Protein AF-A0A952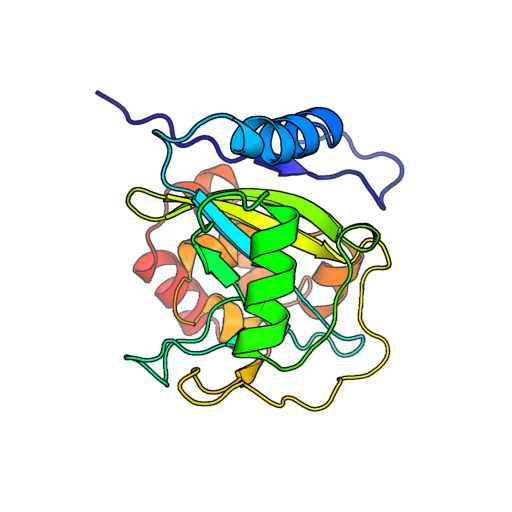X7X8-F1 (afdb_monomer_lite)

Sequence (208 aa):
MKKFVRYLALASFLASDTESANPVSYQELTSIAEQSRQNTAQKMASGIFIMDKSGMILGCSRKDRRTEFGLPGGKLEIGDTSFMAATRETKEETGVLILEEQLAPIFVTKDGPFDFVTFVLKEGLLLERPPLIPEAGEGDCKWLTPFEFITGAFPHYNGLLLLILPDIYKDHYKNKVWYKKLEGLGFDRVQTMSNEEIRSLVTEIGDQ

Secondary structure (DSSP, 8-state):
-------EE---SS-S----S-PPPHHHHHHHHHHGGG-TTSEEEEEEE-BBTTS-EEEEEETTEEEEEE-SEEEPPTT--HHHHHHHHHHHHH-----GGGEEEEEEEEETTEEEEEEEETT-SBSSPPPP-PPTTPPPEEEEPHHHHHHSS-HHHHHHHHHHS-HHHHTTTTTSHHHHHHHHH-HHHHTTS-HHHHHHHHHHH---

Foldseek 3Di:
DDPDWDKAFDADDPDDDDDDDDHHHLVVLVVVLVVQQPDPPAWAKEEEFAAAPLLWTKWFAALVGQQFTDGQMDTDDVRDGNLRRHQVSCCQQFVDGDHSVQWGWGIWGDDPRYIYTYIYGSVHHHHDDDHGDHHPSTHDMDIHHLLCHCLGNAVLVSLLCLLRDYVSSVVNPVPWPLNVVSVVCPNVNSNPDHSVRSNCSSVVRPRD

pLDDT: mean 84.2, std 19.06, range [26.2, 98.44]

Radius of gyration: 16.2 Å; chains: 1; bounding box: 39×43×40 Å

Structure (mmCIF, N/CA/C/O backbone):
data_AF-A0A952X7X8-F1
#
_entry.id   AF-A0A952X7X8-F1
#
loop_
_atom_site.group_PDB
_atom_site.id
_atom_site.type_symbol
_atom_site.label_atom_id
_atom_site.label_alt_id
_atom_site.label_comp_id
_atom_site.label_asym_id
_atom_site.label_entity_id
_atom_site.label_seq_id
_atom_site.pdbx_PDB_ins_code
_atom_site.Cartn_x
_atom_site.Cartn_y
_atom_site.Cartn_z
_atom_site.occupancy
_atom_site.B_iso_or_equiv
_atom_site.auth_seq_id
_atom_site.auth_comp_id
_atom_site.auth_asym_id
_atom_site.auth_atom_id
_atom_site.pdbx_PDB_model_num
ATOM 1 N N . MET A 1 1 ? 22.727 16.840 13.617 1.00 29.83 1 MET A N 1
ATOM 2 C CA . MET A 1 1 ? 22.362 17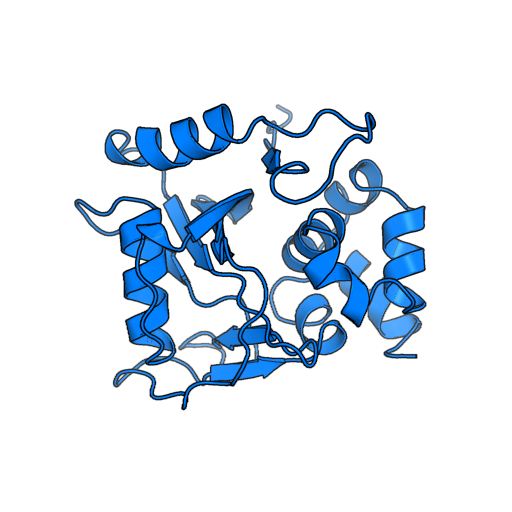.078 12.204 1.00 29.83 1 MET A CA 1
ATOM 3 C C . MET A 1 1 ? 21.023 16.387 11.954 1.00 29.83 1 MET A C 1
ATOM 5 O O . MET A 1 1 ? 20.989 15.164 11.909 1.00 29.83 1 MET A O 1
ATOM 9 N N . LYS A 1 2 ? 19.904 17.126 11.963 1.00 26.20 2 LYS A N 1
ATOM 10 C CA . LYS A 1 2 ? 18.561 16.541 11.791 1.00 26.20 2 LYS A CA 1
ATOM 11 C C . LYS A 1 2 ? 18.458 16.015 10.354 1.00 26.20 2 LYS A C 1
ATOM 13 O O . LYS A 1 2 ? 18.530 16.806 9.418 1.00 26.20 2 LYS A O 1
ATOM 18 N N . LYS A 1 3 ? 18.373 14.693 10.173 1.00 28.20 3 LYS A N 1
ATOM 19 C CA . LYS A 1 3 ? 18.081 14.088 8.867 1.00 28.20 3 LYS A CA 1
ATOM 20 C C . LYS A 1 3 ? 16.682 14.558 8.468 1.00 28.20 3 LYS A C 1
ATOM 22 O O . LYS A 1 3 ? 15.713 14.159 9.101 1.00 28.20 3 LYS A O 1
ATOM 27 N N . PHE A 1 4 ? 16.585 15.431 7.469 1.00 29.59 4 PHE A N 1
ATOM 28 C CA . PHE A 1 4 ? 15.309 15.750 6.838 1.00 29.59 4 PHE A CA 1
ATOM 29 C C . PHE A 1 4 ? 14.807 14.474 6.149 1.00 29.59 4 PHE A C 1
ATOM 31 O O . PHE A 1 4 ? 15.377 14.034 5.149 1.00 29.59 4 PHE A O 1
ATOM 38 N N . VAL A 1 5 ? 13.797 13.834 6.735 1.00 33.91 5 VAL A N 1
ATOM 39 C CA . VAL A 1 5 ? 12.994 12.817 6.054 1.00 33.91 5 VAL A CA 1
ATOM 40 C C . VAL A 1 5 ? 11.992 13.588 5.199 1.00 33.91 5 VAL A C 1
ATOM 42 O O . VAL A 1 5 ? 11.300 14.462 5.714 1.00 33.91 5 VAL A O 1
ATOM 45 N N . ARG A 1 6 ? 11.992 13.353 3.886 1.00 41.12 6 ARG A N 1
ATOM 46 C CA . ARG A 1 6 ? 11.033 13.963 2.962 1.00 41.12 6 ARG A CA 1
ATOM 47 C C . ARG A 1 6 ? 9.909 12.957 2.763 1.00 41.12 6 ARG A C 1
ATOM 49 O O . ARG A 1 6 ? 10.127 11.954 2.096 1.00 41.12 6 ARG A O 1
ATOM 56 N N . TYR A 1 7 ? 8.762 13.212 3.378 1.00 42.28 7 TYR A N 1
ATOM 57 C CA . TYR A 1 7 ? 7.528 12.498 3.079 1.00 42.28 7 TYR A CA 1
ATOM 58 C C . TYR A 1 7 ? 6.782 13.289 2.019 1.00 42.28 7 TYR A C 1
ATOM 60 O O . TYR A 1 7 ? 6.548 14.484 2.196 1.00 42.28 7 TYR A O 1
ATOM 68 N N . LEU A 1 8 ? 6.459 12.638 0.911 1.00 48.50 8 LEU A N 1
ATOM 69 C CA . LEU A 1 8 ? 5.752 13.262 -0.198 1.00 48.50 8 LEU A CA 1
ATOM 70 C C . LEU A 1 8 ? 4.527 12.399 -0.465 1.00 48.50 8 LEU A C 1
ATOM 72 O O . LEU A 1 8 ? 4.677 11.262 -0.900 1.00 48.50 8 LEU A O 1
ATOM 76 N N . ALA A 1 9 ? 3.350 12.906 -0.119 1.00 45.56 9 ALA A N 1
ATOM 77 C CA . ALA A 1 9 ? 2.071 12.260 -0.370 1.00 45.56 9 ALA A CA 1
ATOM 78 C C . ALA A 1 9 ? 1.331 13.010 -1.477 1.00 45.56 9 ALA A C 1
ATOM 80 O O . ALA A 1 9 ? 1.448 14.232 -1.537 1.00 45.56 9 ALA A O 1
ATOM 81 N N . LEU A 1 10 ? 0.564 12.310 -2.312 1.00 42.38 10 LEU A N 1
ATOM 82 C CA . LEU A 1 10 ? -0.373 12.928 -3.251 1.00 42.38 10 LEU A CA 1
ATOM 83 C C . LEU A 1 10 ? -1.792 12.882 -2.686 1.00 42.38 10 LEU A C 1
ATOM 85 O O . LEU A 1 10 ? -2.311 11.794 -2.462 1.00 42.38 10 LEU A O 1
ATOM 89 N N . ALA A 1 11 ? -2.448 14.034 -2.533 1.00 44.50 11 ALA A N 1
ATOM 90 C CA . ALA A 1 11 ? -3.857 14.100 -2.120 1.00 44.50 11 ALA A CA 1
ATOM 91 C C . ALA A 1 11 ? -4.818 14.563 -3.232 1.00 44.50 11 ALA A C 1
ATOM 93 O O . ALA A 1 11 ? -5.888 15.085 -2.942 1.00 44.50 11 ALA A O 1
ATOM 94 N N . SER A 1 12 ? -4.484 14.388 -4.514 1.00 43.47 12 SER A N 1
ATOM 95 C CA . SER A 1 12 ? -5.385 14.802 -5.599 1.00 43.47 12 SER A CA 1
ATOM 96 C C . SER A 1 12 ? -5.174 14.015 -6.893 1.00 43.47 12 SER A C 1
ATOM 98 O O . SER A 1 12 ? -4.438 14.409 -7.792 1.00 43.47 12 SER A O 1
ATOM 100 N N . PHE A 1 13 ? -5.873 12.885 -7.002 1.00 42.38 13 PHE A N 1
ATOM 101 C CA . PHE A 1 13 ? -6.217 12.291 -8.302 1.00 42.38 13 PHE A CA 1
ATOM 102 C C . PHE A 1 13 ? -7.709 11.914 -8.404 1.00 42.38 13 PHE A C 1
ATOM 104 O O . PHE A 1 13 ? -8.212 11.742 -9.505 1.00 42.38 13 PHE A O 1
ATOM 111 N N . LEU A 1 14 ? -8.446 11.857 -7.281 1.00 44.84 14 LEU A N 1
ATOM 112 C CA . LEU A 1 14 ? -9.866 11.460 -7.253 1.00 44.84 14 LEU A CA 1
ATOM 113 C C . LEU A 1 14 ? -10.789 12.376 -6.423 1.00 44.84 14 LEU A C 1
ATOM 115 O O . LEU A 1 14 ? -11.975 12.083 -6.310 1.00 44.84 14 LEU A O 1
ATOM 119 N N . ALA A 1 15 ? -10.290 13.480 -5.861 1.00 36.38 15 ALA A N 1
ATOM 120 C CA . ALA A 1 15 ? -11.105 14.424 -5.097 1.00 36.38 15 ALA A CA 1
ATOM 121 C C . ALA A 1 15 ? -11.091 15.798 -5.774 1.00 36.38 15 ALA A C 1
ATOM 123 O O . ALA A 1 15 ? -10.040 16.427 -5.902 1.00 36.38 15 ALA A O 1
ATOM 124 N N . SER A 1 16 ? -12.267 16.247 -6.214 1.00 39.19 16 SER A N 1
ATOM 125 C CA . SER A 1 16 ? -12.542 17.668 -6.397 1.00 39.19 16 SER A CA 1
ATOM 126 C C . SER A 1 16 ? -12.432 18.349 -5.034 1.00 39.19 16 SER A C 1
ATOM 128 O O . SER A 1 16 ? -13.185 18.006 -4.126 1.00 39.19 16 SER A O 1
ATOM 130 N N . ASP A 1 17 ? -11.499 19.289 -4.932 1.00 45.84 17 ASP A N 1
ATOM 131 C CA . ASP A 1 17 ? -11.423 20.347 -3.926 1.00 45.84 17 ASP A CA 1
ATOM 132 C C . ASP A 1 17 ? -11.510 19.933 -2.448 1.00 45.84 17 ASP A C 1
ATOM 134 O O . ASP A 1 17 ? -12.581 19.963 -1.852 1.00 45.84 17 ASP A O 1
ATOM 138 N N . THR A 1 18 ? -10.355 19.742 -1.800 1.00 36.78 18 THR A N 1
ATOM 139 C CA . THR A 1 18 ? -10.167 20.219 -0.416 1.00 36.78 18 THR A CA 1
ATOM 140 C C . THR A 1 18 ? -8.721 20.654 -0.173 1.00 36.78 18 THR A C 1
ATOM 142 O O . THR A 1 18 ? -7.805 19.834 -0.135 1.00 36.78 18 THR A O 1
ATOM 145 N N . GLU A 1 19 ? -8.527 21.957 0.034 1.00 42.72 19 GLU A N 1
ATOM 146 C CA . GLU A 1 19 ? -7.311 22.556 0.584 1.00 42.72 19 GLU A CA 1
ATOM 147 C C . GLU A 1 19 ? -7.160 22.178 2.069 1.00 42.72 19 GLU A C 1
ATOM 149 O O . GLU A 1 19 ? -7.773 22.798 2.933 1.00 42.72 19 GLU A O 1
ATOM 154 N N . SER A 1 20 ? -6.325 21.194 2.407 1.00 35.62 20 SER A N 1
ATOM 155 C CA . SER A 1 20 ? -5.557 21.245 3.661 1.00 35.62 20 SER A CA 1
ATOM 156 C C . SER A 1 20 ? -4.369 20.280 3.632 1.00 35.62 20 SER A C 1
ATOM 158 O O . SER A 1 20 ? -4.491 19.153 3.166 1.00 35.62 20 SER A O 1
ATOM 160 N N . ALA A 1 21 ? -3.237 20.765 4.159 1.00 38.28 21 ALA A N 1
ATOM 161 C CA . ALA A 1 21 ? -1.916 20.132 4.252 1.00 38.28 21 ALA A CA 1
ATOM 162 C C . ALA A 1 21 ? -1.234 19.858 2.901 1.00 38.28 21 ALA A C 1
ATOM 164 O O . ALA A 1 21 ? -1.382 18.769 2.373 1.00 38.28 21 ALA A O 1
ATOM 165 N N . ASN A 1 22 ? -0.466 20.841 2.388 1.00 41.38 22 ASN A N 1
ATOM 166 C CA . ASN A 1 22 ? 0.302 20.799 1.127 1.00 41.38 22 ASN A CA 1
ATOM 167 C C . ASN A 1 22 ? 0.955 19.425 0.866 1.00 41.38 22 ASN A C 1
ATOM 169 O O . ASN A 1 22 ? 2.077 19.180 1.328 1.00 41.38 22 ASN A O 1
ATOM 173 N N . PRO A 1 23 ? 0.281 18.545 0.106 1.00 48.88 23 PRO A N 1
ATOM 174 C CA . PRO A 1 23 ? 0.863 17.334 -0.416 1.00 48.88 23 PRO A CA 1
ATOM 175 C C . PRO A 1 23 ? 1.695 17.726 -1.635 1.00 48.88 23 PRO A C 1
ATOM 177 O O . PRO A 1 23 ? 1.462 18.745 -2.289 1.00 48.88 23 PRO A O 1
ATOM 180 N N . VAL A 1 24 ? 2.684 16.914 -1.949 1.00 53.00 24 VAL A N 1
ATOM 181 C CA . VAL A 1 24 ? 3.520 17.132 -3.127 1.00 53.00 24 VAL A CA 1
ATOM 182 C C . VAL A 1 24 ? 2.677 16.859 -4.358 1.00 53.00 24 VAL A C 1
ATOM 184 O O . VAL A 1 24 ? 1.885 15.915 -4.386 1.00 53.00 24 VAL A O 1
ATOM 187 N N . SER A 1 25 ? 2.799 17.721 -5.362 1.00 59.59 25 SER A N 1
ATOM 188 C CA . SER A 1 25 ? 1.969 17.617 -6.557 1.00 59.59 25 SER A CA 1
ATOM 189 C C . SER A 1 25 ? 2.241 16.302 -7.299 1.00 59.59 25 SER A C 1
ATOM 191 O O . SER A 1 25 ? 3.345 15.752 -7.250 1.00 59.59 25 SER A O 1
ATOM 193 N N . TYR A 1 26 ? 1.253 15.801 -8.048 1.00 61.28 26 TYR A N 1
ATOM 194 C CA . TYR A 1 26 ? 1.415 14.597 -8.883 1.00 61.28 26 TYR A CA 1
ATOM 195 C C . TYR A 1 26 ? 2.620 14.724 -9.822 1.00 61.28 26 TYR A C 1
ATOM 197 O O . TYR A 1 26 ? 3.359 13.765 -10.041 1.00 61.28 26 TYR A O 1
ATOM 205 N N . GLN A 1 27 ? 2.840 15.933 -10.343 1.00 62.56 27 GLN A N 1
ATOM 206 C CA . GLN A 1 27 ? 3.960 16.254 -11.219 1.00 62.56 27 GLN A CA 1
ATOM 207 C C . GLN A 1 27 ? 5.306 16.102 -10.506 1.00 62.56 27 GLN A C 1
ATOM 209 O O . GLN A 1 27 ? 6.238 15.556 -11.086 1.00 62.56 27 GLN A O 1
ATOM 214 N N . GLU A 1 28 ? 5.417 16.525 -9.247 1.00 66.94 28 GLU A N 1
ATOM 215 C CA . GLU A 1 28 ? 6.643 16.372 -8.459 1.00 66.94 28 GLU A CA 1
ATOM 216 C C . GLU A 1 28 ? 6.915 14.911 -8.080 1.00 66.94 28 GLU A C 1
ATOM 218 O O . GLU A 1 28 ? 8.056 14.468 -8.191 1.00 66.94 28 GLU A O 1
ATOM 223 N N . LEU A 1 29 ? 5.897 14.131 -7.697 1.00 66.81 29 LEU A N 1
ATOM 224 C CA . LEU A 1 29 ? 6.074 12.695 -7.435 1.00 66.81 29 LEU A CA 1
ATOM 225 C C . LEU A 1 29 ? 6.449 11.921 -8.696 1.00 66.81 29 LEU A C 1
ATOM 227 O O . LEU A 1 29 ? 7.334 11.067 -8.651 1.00 66.81 29 LEU A O 1
ATOM 231 N N . THR A 1 30 ? 5.807 12.246 -9.818 1.00 64.56 30 THR A N 1
ATOM 232 C CA . THR A 1 30 ? 6.161 11.686 -11.125 1.00 64.56 30 THR A CA 1
ATOM 233 C C . THR A 1 30 ? 7.595 12.063 -11.471 1.00 64.56 30 THR A C 1
ATOM 235 O O . THR A 1 30 ? 8.386 11.187 -11.786 1.00 64.56 30 THR A O 1
ATOM 238 N N . SER A 1 31 ? 7.979 13.328 -11.290 1.00 70.69 31 SER A N 1
ATOM 239 C CA . SER A 1 31 ? 9.347 13.798 -11.517 1.00 70.69 31 SER A CA 1
ATOM 240 C C . SER A 1 31 ? 10.363 13.076 -10.632 1.00 70.69 31 SER A C 1
ATOM 242 O O . SER A 1 31 ? 11.428 12.725 -11.113 1.00 70.69 31 SER A O 1
ATOM 244 N N . ILE A 1 32 ? 10.053 12.765 -9.370 1.00 70.25 32 ILE A N 1
ATOM 245 C CA . ILE A 1 32 ? 10.941 11.976 -8.495 1.00 70.25 32 ILE A CA 1
ATOM 246 C C . ILE A 1 32 ? 11.040 10.522 -8.963 1.00 70.25 32 ILE A C 1
ATOM 248 O O . ILE A 1 32 ? 12.143 9.978 -9.046 1.00 70.25 32 ILE A O 1
ATOM 252 N N . ALA A 1 33 ? 9.906 9.908 -9.304 1.00 64.94 33 ALA A N 1
ATOM 253 C CA . ALA A 1 33 ? 9.855 8.556 -9.853 1.00 64.94 33 ALA A CA 1
ATOM 254 C C . ALA A 1 33 ? 10.516 8.452 -11.242 1.00 64.94 33 ALA A C 1
ATOM 256 O O . ALA A 1 33 ? 10.945 7.373 -11.640 1.00 64.94 33 ALA A O 1
ATOM 257 N N . GLU A 1 34 ? 10.616 9.555 -11.983 1.00 68.88 34 GLU A N 1
ATOM 258 C CA . GLU A 1 34 ? 11.336 9.648 -13.252 1.00 68.88 34 GLU A CA 1
ATOM 259 C C . GLU A 1 34 ? 12.809 10.033 -13.065 1.00 68.88 34 GLU A C 1
ATOM 261 O O . GLU A 1 34 ? 13.660 9.550 -13.802 1.00 68.88 34 GLU A O 1
ATOM 266 N N . GLN A 1 35 ? 13.158 10.867 -12.086 1.00 64.19 35 GLN A N 1
ATOM 267 C CA . GLN A 1 35 ? 14.544 11.244 -11.776 1.00 64.19 35 GLN A CA 1
ATOM 268 C C . GLN A 1 35 ? 15.327 10.080 -11.169 1.00 64.19 35 GLN A C 1
ATOM 270 O O . GLN A 1 35 ? 16.543 9.991 -11.369 1.00 64.19 35 GLN A O 1
ATOM 275 N N . SER A 1 36 ? 14.643 9.147 -10.498 1.00 60.00 36 SER A N 1
ATOM 276 C CA . SER A 1 36 ? 15.237 7.876 -10.072 1.00 60.00 36 SER A CA 1
ATOM 277 C C . SER A 1 36 ? 15.896 7.115 -11.225 1.00 60.00 36 SER A C 1
ATOM 279 O O . SER A 1 36 ? 16.885 6.422 -10.999 1.00 60.00 36 SER A O 1
ATOM 281 N N . ARG A 1 37 ? 15.443 7.331 -12.473 1.00 52.97 37 ARG A N 1
ATOM 282 C CA . ARG A 1 37 ? 16.026 6.746 -13.694 1.00 52.97 37 ARG A CA 1
ATOM 283 C C . ARG A 1 37 ? 17.506 7.085 -13.896 1.00 52.97 37 ARG A C 1
ATOM 285 O O . ARG A 1 37 ? 18.185 6.376 -14.630 1.00 52.97 37 ARG A O 1
ATOM 292 N N . GLN A 1 38 ? 18.005 8.184 -13.322 1.00 48.09 38 GLN A N 1
ATOM 293 C CA . GLN A 1 38 ? 19.336 8.727 -13.638 1.00 48.09 38 GLN A CA 1
ATOM 294 C C . GLN A 1 38 ? 20.321 8.715 -12.461 1.00 48.09 38 GLN A C 1
ATOM 296 O O . GLN A 1 38 ? 21.511 8.958 -12.670 1.00 48.09 38 GLN A O 1
ATOM 301 N N . ASN A 1 39 ? 19.873 8.435 -11.232 1.00 50.94 39 ASN A N 1
ATOM 302 C CA . ASN A 1 39 ? 20.696 8.626 -10.035 1.00 50.94 39 ASN A CA 1
ATOM 303 C C . ASN A 1 39 ? 21.138 7.300 -9.392 1.00 50.94 39 ASN A C 1
ATOM 305 O O . ASN A 1 39 ? 20.543 6.814 -8.434 1.00 50.94 39 ASN A O 1
ATOM 309 N N . THR A 1 40 ? 22.242 6.739 -9.887 1.00 51.19 40 THR A N 1
ATOM 310 C CA . THR A 1 40 ? 22.818 5.453 -9.441 1.00 51.19 40 THR A CA 1
ATOM 311 C C . THR A 1 40 ? 23.396 5.454 -8.017 1.00 51.19 40 THR A C 1
ATOM 313 O O . THR A 1 40 ? 23.707 4.390 -7.483 1.00 51.19 40 THR A O 1
ATOM 316 N N . ALA A 1 41 ? 23.544 6.619 -7.372 1.00 55.19 41 ALA A N 1
ATOM 317 C CA . ALA A 1 41 ? 24.052 6.727 -5.999 1.00 55.19 41 ALA A CA 1
ATOM 318 C C . ALA A 1 41 ? 22.965 6.531 -4.925 1.00 55.19 41 ALA A C 1
ATOM 320 O O . ALA A 1 41 ? 23.278 6.237 -3.766 1.00 55.19 41 ALA A O 1
ATOM 321 N N . GLN A 1 42 ? 21.693 6.706 -5.287 1.00 61.03 42 GLN A N 1
ATOM 322 C CA . GLN A 1 42 ? 20.566 6.604 -4.369 1.00 61.03 42 GLN A CA 1
ATOM 323 C C . GLN A 1 42 ? 20.018 5.183 -4.413 1.00 61.03 42 GLN A C 1
ATOM 325 O O . GLN A 1 42 ? 19.584 4.691 -5.449 1.00 61.03 42 GLN A O 1
ATOM 330 N N . LYS A 1 43 ? 20.060 4.492 -3.272 1.00 81.75 43 LYS A N 1
ATOM 331 C CA . LYS A 1 43 ? 19.441 3.176 -3.152 1.00 81.75 43 LYS A CA 1
ATOM 332 C C . LYS A 1 43 ? 17.927 3.377 -3.197 1.00 81.75 43 LYS A C 1
ATOM 334 O O . LYS A 1 43 ? 17.386 4.086 -2.355 1.00 81.75 43 LYS A O 1
ATOM 339 N N . MET A 1 44 ? 17.257 2.794 -4.182 1.00 88.12 44 MET A N 1
ATOM 340 C CA . MET A 1 44 ? 15.814 2.945 -4.357 1.00 88.12 44 MET A CA 1
ATOM 341 C C . MET A 1 44 ? 15.118 1.594 -4.356 1.00 88.12 44 MET A C 1
ATOM 343 O O . MET A 1 44 ? 15.686 0.580 -4.768 1.00 88.12 44 MET A O 1
ATOM 347 N N . ALA A 1 45 ? 13.891 1.608 -3.863 1.00 92.69 45 ALA A N 1
ATOM 348 C CA . ALA A 1 45 ? 12.971 0.491 -3.900 1.00 92.69 45 ALA A CA 1
ATOM 349 C C . ALA A 1 45 ? 11.568 1.006 -4.229 1.00 92.69 45 ALA A C 1
ATOM 351 O O . ALA A 1 45 ? 11.285 2.204 -4.118 1.00 92.69 45 ALA A O 1
ATOM 352 N N . SER A 1 46 ? 10.694 0.113 -4.658 1.00 95.25 46 SER A N 1
ATOM 353 C CA . SER A 1 46 ? 9.327 0.473 -5.004 1.00 95.25 46 SER A CA 1
ATOM 354 C C . SER A 1 46 ? 8.374 -0.689 -4.830 1.00 95.25 46 SER A C 1
ATOM 356 O O . SER A 1 46 ? 8.759 -1.837 -5.032 1.00 95.25 46 SER A O 1
ATOM 358 N N . GLY A 1 47 ? 7.121 -0.375 -4.523 1.00 96.88 47 GLY A N 1
ATOM 359 C CA . GLY A 1 47 ? 6.061 -1.364 -4.394 1.00 96.88 47 GLY A CA 1
ATOM 360 C C . GLY A 1 47 ? 4.686 -0.794 -4.692 1.00 96.88 47 GLY A C 1
ATOM 361 O O . GLY A 1 47 ? 4.516 0.420 -4.853 1.00 96.88 47 GLY A O 1
ATOM 362 N N . ILE A 1 48 ? 3.703 -1.683 -4.778 1.00 97.81 48 ILE A N 1
ATOM 363 C CA . ILE A 1 48 ? 2.340 -1.338 -5.184 1.00 97.81 48 ILE A CA 1
ATOM 364 C C . ILE A 1 48 ? 1.373 -1.645 -4.043 1.00 97.81 48 ILE A C 1
ATOM 366 O O . ILE A 1 48 ? 1.288 -2.769 -3.553 1.00 97.81 48 ILE A O 1
ATOM 370 N N . PHE A 1 49 ? 0.601 -0.641 -3.636 1.00 98.12 49 PHE A N 1
ATOM 371 C CA . PHE A 1 49 ? -0.567 -0.830 -2.794 1.00 98.12 49 PHE A CA 1
ATOM 372 C C . PHE A 1 49 ? -1.745 -1.262 -3.667 1.00 98.12 49 PHE A C 1
ATOM 374 O O . PHE A 1 49 ? -2.268 -0.480 -4.464 1.00 98.12 49 PHE A O 1
ATOM 381 N N . ILE A 1 50 ? -2.158 -2.518 -3.512 1.00 98.19 50 ILE A N 1
ATOM 382 C CA . ILE A 1 50 ? -3.282 -3.110 -4.238 1.00 98.19 50 ILE A CA 1
ATOM 383 C C . ILE A 1 50 ? -4.356 -3.484 -3.223 1.00 98.19 50 ILE A C 1
ATOM 385 O O . ILE A 1 50 ? -4.098 -4.256 -2.300 1.00 98.19 50 ILE A O 1
ATOM 389 N N . MET A 1 51 ? -5.564 -2.958 -3.417 1.00 98.25 51 MET A N 1
ATOM 390 C CA . MET A 1 51 ? -6.739 -3.274 -2.612 1.00 98.25 51 MET A CA 1
ATOM 391 C C . MET A 1 51 ? -7.885 -3.710 -3.520 1.00 98.25 51 MET A C 1
ATOM 393 O O . MET A 1 51 ? -8.060 -3.158 -4.606 1.00 98.25 51 MET A O 1
ATOM 397 N N . ASP A 1 52 ? -8.664 -4.697 -3.089 1.00 97.44 52 ASP A N 1
ATOM 398 C CA . ASP A 1 52 ? -9.879 -5.105 -3.791 1.00 97.44 52 ASP A CA 1
ATOM 399 C C . ASP A 1 52 ? -11.130 -4.350 -3.308 1.00 97.44 52 ASP A C 1
ATOM 401 O O . ASP A 1 52 ? -11.125 -3.677 -2.279 1.00 97.44 52 ASP A O 1
ATOM 405 N N . LYS A 1 53 ? -12.251 -4.514 -4.017 1.00 96.50 53 LYS A N 1
ATOM 406 C CA . LYS A 1 53 ? -13.545 -3.900 -3.663 1.00 96.50 53 LYS A CA 1
ATOM 407 C C . LYS A 1 53 ? -14.129 -4.330 -2.309 1.00 96.50 53 LYS A C 1
ATOM 409 O O . LYS A 1 53 ? -15.164 -3.811 -1.904 1.00 96.50 53 LYS A O 1
ATOM 414 N N . SER A 1 54 ? -13.542 -5.325 -1.642 1.00 96.62 54 SER A N 1
ATOM 415 C CA . SER A 1 54 ? -13.937 -5.749 -0.293 1.00 96.62 54 SER A CA 1
ATOM 416 C C . SER A 1 54 ? -13.050 -5.149 0.801 1.00 96.62 54 SER A C 1
ATOM 418 O O . SER A 1 54 ? -13.312 -5.373 1.980 1.00 96.62 54 SER A O 1
ATOM 420 N N . GLY A 1 55 ? -12.035 -4.367 0.424 1.00 97.25 55 GLY A N 1
ATOM 421 C CA . GLY A 1 55 ? -11.107 -3.717 1.341 1.00 97.25 55 GLY A CA 1
ATOM 422 C C . GLY A 1 55 ? -9.905 -4.570 1.730 1.00 97.25 55 GLY A C 1
ATOM 423 O O . GLY A 1 55 ? -9.189 -4.204 2.661 1.00 97.25 55 GLY A O 1
ATOM 424 N N . MET A 1 56 ? -9.674 -5.699 1.055 1.00 98.25 56 MET A N 1
ATOM 425 C CA . MET A 1 56 ? -8.519 -6.549 1.335 1.00 98.25 56 MET A CA 1
ATOM 426 C C . MET A 1 56 ? -7.298 -6.082 0.548 1.00 98.25 56 MET A C 1
ATOM 428 O O . MET A 1 56 ? -7.401 -5.779 -0.639 1.00 98.25 56 MET A O 1
ATOM 432 N N . ILE A 1 57 ? -6.141 -6.069 1.204 1.00 98.44 57 ILE A N 1
ATOM 433 C CA . ILE A 1 57 ? -4.869 -5.549 0.692 1.00 98.44 57 ILE A CA 1
ATOM 434 C C . ILE A 1 57 ? -3.962 -6.715 0.301 1.00 98.44 57 ILE A C 1
ATOM 436 O O . ILE A 1 57 ? -3.794 -7.648 1.084 1.00 98.44 57 ILE A O 1
ATOM 440 N N . LEU A 1 58 ? -3.354 -6.680 -0.881 1.00 98.19 58 LEU A N 1
ATOM 441 C CA . LEU A 1 58 ? -2.368 -7.689 -1.269 1.00 98.19 58 LEU A CA 1
ATOM 442 C C . LEU A 1 58 ? -1.068 -7.486 -0.483 1.00 98.19 58 LEU A C 1
ATOM 444 O O . LEU A 1 58 ? -0.476 -6.409 -0.536 1.00 98.19 58 LEU A O 1
ATOM 448 N N . GLY A 1 59 ? -0.629 -8.522 0.230 1.00 96.81 59 GLY A N 1
ATOM 449 C CA . GLY A 1 59 ? 0.630 -8.520 0.962 1.00 96.81 59 GLY A CA 1
ATOM 450 C C . GLY A 1 59 ? 1.530 -9.697 0.602 1.00 96.81 59 GLY A C 1
ATOM 451 O O . GLY A 1 59 ? 1.055 -10.827 0.467 1.00 96.81 59 GLY A O 1
ATOM 452 N N . CYS A 1 60 ? 2.831 -9.428 0.536 1.00 95.06 60 CYS A N 1
ATOM 453 C CA . CYS A 1 60 ? 3.899 -10.408 0.346 1.00 95.06 60 CYS A CA 1
ATOM 454 C C . CYS A 1 60 ? 4.707 -10.538 1.629 1.00 95.06 60 CYS A C 1
ATOM 456 O O . CYS A 1 60 ? 5.033 -9.541 2.280 1.00 95.06 60 CYS A O 1
ATOM 458 N N . SER A 1 61 ? 5.031 -11.767 2.010 1.00 91.44 61 SER A N 1
ATOM 459 C CA . SER A 1 61 ? 5.962 -12.017 3.103 1.00 91.44 61 SER A CA 1
ATOM 460 C C . SER A 1 61 ? 7.406 -11.969 2.627 1.00 91.44 61 SER A C 1
ATOM 462 O O . SER A 1 61 ? 7.719 -12.242 1.471 1.00 91.44 61 SER A O 1
ATOM 464 N N . ARG A 1 62 ? 8.323 -11.669 3.544 1.00 81.25 62 ARG A N 1
ATOM 465 C CA . ARG A 1 62 ? 9.752 -11.726 3.233 1.00 81.25 62 ARG A CA 1
ATOM 466 C C . ARG A 1 62 ? 10.214 -13.177 3.089 1.00 81.25 62 ARG A C 1
ATOM 468 O O . ARG A 1 62 ? 9.845 -14.024 3.904 1.00 81.25 62 ARG A O 1
ATOM 475 N N . LYS A 1 63 ? 11.135 -13.439 2.153 1.00 80.38 63 LYS A N 1
ATOM 476 C CA . LYS A 1 63 ? 11.764 -14.765 1.946 1.00 80.38 63 LYS A CA 1
ATOM 477 C C . LYS A 1 63 ? 12.292 -15.390 3.242 1.00 80.38 63 LYS A C 1
ATOM 479 O O . LYS A 1 63 ? 12.124 -16.584 3.478 1.00 80.38 63 LYS A O 1
ATOM 484 N N . ASP A 1 64 ? 12.922 -14.575 4.087 1.00 79.50 64 ASP A N 1
ATOM 485 C CA . ASP A 1 64 ? 13.531 -14.983 5.354 1.00 79.50 64 ASP A CA 1
ATOM 486 C C . ASP A 1 64 ? 12.568 -14.935 6.552 1.00 79.50 64 ASP A C 1
ATOM 488 O O . ASP A 1 64 ? 12.867 -15.504 7.603 1.00 79.50 64 ASP A O 1
ATOM 492 N N . ARG A 1 65 ? 11.411 -14.274 6.412 1.00 81.25 65 ARG A N 1
ATOM 493 C CA . ARG A 1 65 ? 10.426 -14.069 7.483 1.00 81.25 65 ARG A CA 1
ATOM 494 C C . ARG A 1 65 ? 8.998 -14.146 6.948 1.00 81.25 65 ARG A C 1
ATOM 496 O O . ARG A 1 65 ? 8.328 -13.137 6.743 1.00 81.25 65 ARG A O 1
ATOM 503 N N . ARG A 1 66 ? 8.505 -15.376 6.803 1.00 82.25 66 ARG A N 1
ATOM 504 C CA . ARG A 1 66 ? 7.186 -15.696 6.223 1.00 82.25 66 ARG A CA 1
ATOM 505 C C . ARG A 1 66 ? 5.971 -15.167 7.001 1.00 82.25 66 ARG A C 1
ATOM 507 O O . ARG A 1 66 ? 4.854 -15.201 6.501 1.00 82.25 66 ARG A O 1
ATOM 514 N N . THR A 1 67 ? 6.160 -14.682 8.227 1.00 80.81 67 THR A N 1
ATOM 515 C CA . THR A 1 67 ? 5.090 -14.086 9.048 1.00 80.81 67 THR A CA 1
ATOM 516 C C . THR A 1 67 ? 5.003 -12.566 8.916 1.00 80.81 67 THR A C 1
ATOM 518 O O . THR A 1 67 ? 4.043 -11.966 9.392 1.00 80.81 67 THR A O 1
ATOM 521 N N . GLU A 1 68 ? 6.002 -11.931 8.305 1.00 84.56 68 GLU A N 1
ATOM 522 C CA . GLU A 1 68 ? 6.096 -10.481 8.162 1.00 84.56 68 GLU A CA 1
ATOM 523 C C . GLU A 1 68 ? 5.651 -10.077 6.756 1.00 84.56 68 GLU A C 1
ATOM 525 O O . GLU A 1 68 ? 6.430 -10.177 5.811 1.00 84.56 68 GLU A O 1
ATOM 530 N N . PHE A 1 69 ? 4.399 -9.627 6.631 1.00 91.31 69 PHE A N 1
ATOM 531 C CA . PHE A 1 69 ? 3.825 -9.182 5.361 1.00 91.31 69 PHE A CA 1
ATOM 532 C C . PHE A 1 69 ? 3.976 -7.667 5.170 1.00 91.31 69 PHE A C 1
ATOM 534 O O . PHE A 1 69 ? 3.702 -6.884 6.088 1.00 91.31 69 PHE A O 1
ATOM 541 N N . GLY A 1 70 ? 4.393 -7.275 3.968 1.00 92.19 70 GLY A N 1
ATOM 542 C CA . GLY A 1 70 ? 4.438 -5.904 3.461 1.00 92.19 70 GLY A CA 1
ATOM 543 C C . GLY A 1 70 ? 3.799 -5.820 2.075 1.00 92.19 70 GLY A C 1
ATOM 544 O O . GLY A 1 70 ? 3.172 -6.777 1.626 1.00 92.19 70 GLY A O 1
ATOM 545 N N . LEU A 1 71 ? 3.937 -4.678 1.403 1.00 95.88 71 LEU A N 1
ATOM 546 C CA . LEU A 1 71 ? 3.493 -4.555 0.011 1.00 95.88 71 LEU A CA 1
ATOM 547 C C . LEU A 1 71 ? 4.363 -5.406 -0.920 1.00 95.88 71 LEU A C 1
ATOM 549 O O . LEU A 1 71 ? 5.553 -5.537 -0.629 1.00 95.88 71 LEU A O 1
ATOM 553 N N . PRO A 1 72 ? 3.810 -5.907 -2.041 1.00 96.69 72 PRO A N 1
ATOM 554 C CA . PRO A 1 72 ? 4.638 -6.407 -3.126 1.00 96.69 72 PRO A CA 1
ATOM 555 C C . PRO A 1 72 ? 5.595 -5.317 -3.600 1.00 96.69 72 PRO A C 1
ATOM 557 O O . PRO A 1 72 ? 5.162 -4.189 -3.878 1.00 96.69 72 PRO A O 1
ATOM 560 N N . GLY A 1 73 ? 6.883 -5.635 -3.678 1.00 95.12 73 GLY A N 1
ATOM 561 C CA . GLY A 1 73 ? 7.887 -4.660 -4.079 1.00 95.12 73 GLY A CA 1
ATOM 562 C C . GLY A 1 73 ? 9.304 -4.964 -3.618 1.00 95.12 73 GLY A C 1
ATOM 563 O O . GLY A 1 73 ? 9.548 -5.636 -2.620 1.00 95.12 73 GLY A O 1
ATOM 564 N N . GLY A 1 74 ? 10.259 -4.353 -4.307 1.00 92.88 74 GLY A N 1
ATOM 565 C CA . GLY A 1 74 ? 11.670 -4.636 -4.111 1.00 92.88 74 GLY A CA 1
ATOM 566 C C . GLY A 1 74 ? 12.576 -3.523 -4.605 1.00 92.88 74 GLY A C 1
ATOM 567 O O . GLY A 1 74 ? 12.158 -2.385 -4.839 1.00 92.88 74 GLY A O 1
ATOM 568 N N . LYS A 1 75 ? 13.868 -3.835 -4.672 1.00 92.81 75 LYS A N 1
ATOM 569 C CA . LYS A 1 75 ? 14.907 -2.871 -5.047 1.00 92.81 75 LYS A CA 1
ATOM 570 C C . LYS A 1 75 ? 14.896 -2.679 -6.555 1.00 92.81 75 LYS A C 1
ATOM 572 O O . LYS A 1 75 ? 14.637 -3.617 -7.296 1.00 92.81 75 LYS A O 1
ATOM 577 N N . LEU A 1 76 ? 15.266 -1.483 -6.997 1.00 91.94 76 LEU A N 1
ATOM 578 C CA . LEU A 1 76 ? 15.541 -1.264 -8.412 1.00 91.94 76 LEU A CA 1
ATOM 579 C C . LEU A 1 76 ? 16.790 -2.057 -8.821 1.00 91.94 76 LEU A C 1
ATOM 581 O O . LEU A 1 76 ? 17.816 -2.013 -8.129 1.00 91.94 76 LEU A O 1
ATOM 585 N N . GLU A 1 77 ? 16.706 -2.743 -9.954 1.00 90.62 77 GLU A N 1
ATOM 586 C CA . GLU A 1 77 ? 17.853 -3.328 -10.640 1.00 90.62 77 GLU A CA 1
ATOM 587 C C . GLU A 1 77 ? 18.515 -2.323 -11.595 1.00 90.62 77 GLU A C 1
ATOM 589 O O . GLU A 1 77 ? 18.056 -1.195 -11.795 1.00 90.62 77 GLU A O 1
ATOM 594 N N . ILE A 1 78 ? 19.657 -2.702 -12.176 1.00 85.38 78 ILE A N 1
ATOM 595 C CA . ILE A 1 78 ? 20.369 -1.840 -13.125 1.00 85.38 78 ILE A CA 1
ATOM 596 C C . ILE A 1 78 ? 19.489 -1.623 -14.359 1.00 85.38 78 ILE A C 1
ATOM 598 O O . ILE A 1 78 ? 19.227 -2.555 -15.111 1.00 85.38 78 ILE A O 1
ATOM 602 N N . GLY A 1 79 ? 19.105 -0.367 -14.590 1.00 84.38 79 GLY A N 1
ATOM 603 C CA . GLY A 1 79 ? 18.246 0.024 -15.707 1.00 84.38 79 GLY A CA 1
ATOM 604 C C . GLY A 1 79 ? 16.757 0.090 -15.364 1.00 84.38 79 GLY A C 1
ATOM 605 O O . GLY A 1 79 ? 15.994 0.577 -16.197 1.00 84.38 79 GLY A O 1
ATOM 606 N N . ASP A 1 80 ? 16.348 -0.319 -14.158 1.00 88.50 80 ASP A N 1
ATOM 607 C CA . ASP A 1 80 ? 14.964 -0.174 -13.710 1.00 88.50 80 ASP A CA 1
ATOM 608 C C . ASP A 1 80 ? 14.600 1.303 -13.516 1.00 88.50 80 ASP A C 1
ATOM 610 O O . ASP A 1 80 ? 15.342 2.102 -12.936 1.00 88.50 80 ASP A O 1
ATOM 614 N N . THR A 1 81 ? 13.386 1.653 -13.933 1.00 89.88 81 THR A N 1
ATOM 615 C CA . THR A 1 81 ? 12.661 2.786 -13.352 1.00 89.88 81 THR A CA 1
ATOM 616 C C . THR A 1 81 ? 11.908 2.324 -12.098 1.00 89.88 81 THR A C 1
ATOM 618 O O . THR A 1 81 ? 11.692 1.128 -11.901 1.00 89.88 81 THR A O 1
ATOM 621 N N . SER A 1 82 ? 11.430 3.249 -11.257 1.00 91.88 82 SER A N 1
ATOM 622 C CA . SER A 1 82 ? 10.582 2.868 -10.113 1.00 91.88 82 SER A CA 1
ATOM 623 C C . SER A 1 82 ? 9.268 2.190 -10.536 1.00 91.88 82 SER A C 1
ATOM 625 O O . SER A 1 82 ? 8.745 1.367 -9.795 1.00 91.88 82 SER A O 1
ATOM 627 N N . PHE A 1 83 ? 8.745 2.493 -11.728 1.00 93.81 83 PHE A N 1
ATOM 628 C CA . PHE A 1 83 ? 7.570 1.810 -12.277 1.00 93.81 83 PHE A CA 1
ATOM 629 C C . PHE A 1 83 ? 7.910 0.381 -12.732 1.00 93.81 83 PHE A C 1
ATOM 631 O O . PHE A 1 83 ? 7.172 -0.555 -12.419 1.00 93.81 83 PHE A O 1
ATOM 638 N N . MET A 1 84 ? 9.052 0.203 -13.408 1.00 94.19 84 MET A N 1
ATOM 639 C CA . MET A 1 84 ? 9.540 -1.113 -13.847 1.00 94.19 84 MET A CA 1
ATOM 640 C C . MET A 1 84 ? 9.777 -2.037 -12.654 1.00 94.19 84 MET A C 1
ATOM 642 O O . MET A 1 84 ? 9.259 -3.147 -12.632 1.00 94.19 84 MET A O 1
ATOM 646 N N . ALA A 1 85 ? 10.489 -1.561 -11.629 1.00 95.31 85 ALA A N 1
ATOM 647 C CA . ALA A 1 85 ? 10.741 -2.351 -10.429 1.00 95.31 85 ALA A CA 1
ATOM 648 C C . ALA A 1 85 ? 9.433 -2.717 -9.711 1.00 95.31 85 ALA A C 1
ATOM 650 O O . ALA A 1 85 ? 9.228 -3.875 -9.373 1.00 95.31 85 ALA A O 1
ATOM 651 N N . ALA A 1 86 ? 8.502 -1.771 -9.533 1.00 96.69 86 ALA A N 1
ATOM 652 C CA . ALA A 1 86 ? 7.222 -2.057 -8.886 1.00 96.69 86 ALA A CA 1
ATOM 653 C C . ALA A 1 86 ? 6.398 -3.127 -9.630 1.00 96.69 86 ALA A C 1
ATOM 655 O O . ALA A 1 86 ? 5.850 -4.030 -8.996 1.00 96.69 86 ALA A O 1
ATOM 656 N N . THR A 1 87 ? 6.311 -3.043 -10.962 1.00 97.75 87 THR A N 1
ATOM 657 C CA . THR A 1 87 ? 5.549 -4.002 -11.786 1.00 97.75 87 THR A CA 1
ATOM 658 C C . THR A 1 87 ? 6.237 -5.365 -11.887 1.00 97.75 87 THR A C 1
ATOM 660 O O . THR A 1 87 ? 5.561 -6.387 -11.746 1.00 97.75 87 THR A O 1
ATOM 663 N N . ARG A 1 88 ? 7.567 -5.395 -12.058 1.00 97.62 88 ARG A N 1
ATOM 664 C CA . ARG A 1 88 ? 8.384 -6.619 -12.063 1.00 97.62 88 ARG A CA 1
ATOM 665 C C . ARG A 1 88 ? 8.257 -7.373 -10.742 1.00 97.62 88 ARG A C 1
ATOM 667 O O . ARG A 1 88 ? 7.823 -8.518 -10.753 1.00 97.62 88 ARG A O 1
ATOM 674 N N . GLU A 1 89 ? 8.546 -6.712 -9.623 1.00 97.56 89 GLU A N 1
ATOM 675 C CA . GLU A 1 89 ? 8.515 -7.322 -8.284 1.00 97.56 89 GLU A CA 1
ATOM 676 C C . GLU A 1 89 ? 7.106 -7.802 -7.927 1.00 97.56 89 GLU A C 1
ATOM 678 O O . GLU A 1 89 ? 6.929 -8.902 -7.419 1.00 97.56 89 GLU A O 1
ATOM 683 N N . THR A 1 90 ? 6.065 -7.031 -8.269 1.00 98.00 90 THR A N 1
ATOM 684 C CA . THR A 1 90 ? 4.680 -7.478 -8.049 1.00 98.00 90 THR A CA 1
ATOM 685 C C . THR A 1 90 ? 4.381 -8.759 -8.817 1.00 98.00 90 THR A C 1
ATOM 687 O O . THR A 1 90 ? 3.774 -9.675 -8.261 1.00 98.00 90 THR A O 1
ATOM 690 N N . LYS A 1 91 ? 4.820 -8.864 -10.074 1.00 97.81 91 LYS A N 1
ATOM 691 C CA . LYS A 1 91 ? 4.635 -10.081 -10.863 1.00 97.81 91 LYS A CA 1
ATOM 692 C C . LYS A 1 91 ? 5.429 -11.254 -10.281 1.00 97.81 91 LYS A C 1
ATOM 694 O O . LYS A 1 91 ? 4.855 -12.329 -10.148 1.00 97.81 91 LYS A O 1
ATOM 699 N N . GLU A 1 92 ? 6.698 -11.054 -9.937 1.00 96.69 92 GLU A N 1
ATOM 700 C CA . GLU A 1 92 ? 7.573 -12.094 -9.379 1.00 96.69 92 GLU A CA 1
ATOM 701 C C . GLU A 1 92 ? 7.024 -12.613 -8.044 1.00 96.69 92 GLU A C 1
ATOM 703 O O . GLU A 1 92 ? 6.790 -13.812 -7.883 1.00 96.69 92 GLU A O 1
ATOM 708 N N . GLU A 1 93 ? 6.719 -11.713 -7.108 1.00 97.06 93 GLU A N 1
ATOM 709 C CA . GLU A 1 93 ? 6.275 -12.086 -5.767 1.00 97.06 93 GLU A CA 1
ATOM 710 C C . GLU A 1 93 ? 4.845 -12.627 -5.749 1.00 97.06 93 GLU A C 1
ATOM 712 O O . GLU A 1 93 ? 4.538 -13.494 -4.941 1.00 97.06 93 GLU A O 1
ATOM 717 N N . THR A 1 94 ? 3.940 -12.156 -6.613 1.00 97.31 94 THR A N 1
ATOM 718 C CA . THR A 1 94 ? 2.501 -12.471 -6.479 1.00 97.31 94 THR A CA 1
ATOM 719 C C . THR A 1 94 ? 1.890 -13.208 -7.662 1.00 97.31 94 THR A C 1
ATOM 721 O O . THR A 1 94 ? 0.800 -13.766 -7.529 1.00 97.31 94 THR A O 1
ATOM 724 N N . GLY A 1 95 ? 2.535 -13.191 -8.827 1.00 96.88 95 GLY A N 1
ATOM 725 C CA . GLY A 1 95 ? 1.955 -13.616 -10.102 1.00 96.88 95 GLY A CA 1
ATOM 726 C C . GLY A 1 95 ? 0.975 -12.610 -10.723 1.00 96.88 95 GLY A C 1
ATOM 727 O O . GLY A 1 95 ? 0.462 -12.856 -11.816 1.00 96.88 95 GLY A O 1
ATOM 728 N N . VAL A 1 96 ? 0.695 -11.478 -10.066 1.00 96.81 96 VAL A N 1
ATOM 729 C CA . VAL A 1 96 ? -0.247 -10.463 -10.559 1.00 96.81 96 VAL A CA 1
ATOM 730 C C . VAL A 1 96 ? 0.432 -9.553 -11.577 1.00 96.81 96 VAL A C 1
ATOM 732 O O . VAL A 1 96 ? 1.429 -8.897 -11.285 1.00 96.81 96 VAL A O 1
ATOM 735 N N . LEU A 1 97 ? -0.140 -9.481 -12.780 1.00 96.56 97 LEU A N 1
ATOM 736 C CA . LEU A 1 97 ? 0.335 -8.598 -13.841 1.00 96.56 97 LEU A CA 1
ATOM 737 C C . LEU A 1 97 ? -0.326 -7.220 -13.730 1.00 96.56 97 LEU A C 1
ATOM 739 O O . LEU A 1 97 ? -1.533 -7.100 -13.927 1.00 96.56 97 LEU A O 1
ATOM 743 N N . ILE A 1 98 ? 0.483 -6.192 -13.477 1.00 95.44 98 ILE A N 1
ATOM 744 C CA . ILE A 1 98 ? 0.095 -4.778 -13.536 1.00 95.44 98 ILE A 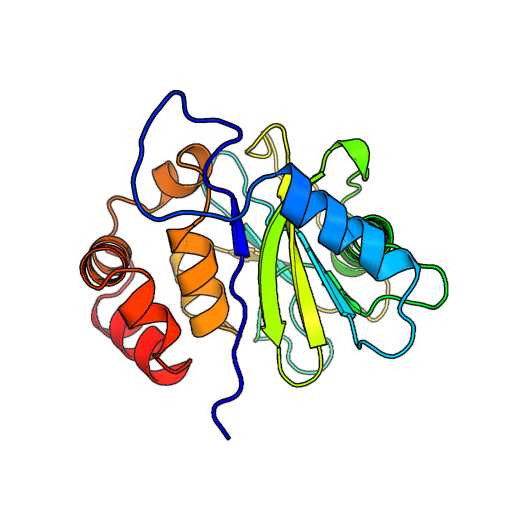CA 1
ATOM 745 C C . ILE A 1 98 ? 1.045 -4.064 -14.497 1.00 95.44 98 ILE A C 1
ATOM 747 O O . ILE A 1 98 ? 2.252 -4.297 -14.458 1.00 95.44 98 ILE A O 1
ATOM 751 N N . LEU A 1 99 ? 0.502 -3.210 -15.358 1.00 94.88 99 LEU A N 1
ATOM 752 C CA . LEU A 1 99 ? 1.264 -2.422 -16.323 1.00 94.88 99 LEU A CA 1
ATOM 753 C C . LEU A 1 99 ? 1.588 -1.034 -15.754 1.00 94.88 99 LEU A C 1
ATOM 755 O O . LEU A 1 99 ? 0.825 -0.483 -14.958 1.00 94.88 99 LEU A O 1
ATOM 759 N N . GLU A 1 100 ? 2.711 -0.445 -16.168 1.00 94.12 100 GLU A N 1
ATOM 760 C CA . GLU A 1 100 ? 3.187 0.845 -15.644 1.00 94.12 100 GLU A CA 1
ATOM 761 C C . GLU A 1 100 ? 2.166 1.973 -15.850 1.00 94.12 100 GLU A C 1
ATOM 763 O O . GLU A 1 100 ? 1.962 2.815 -14.974 1.00 94.12 100 GLU A O 1
ATOM 768 N N . GLU A 1 101 ? 1.458 1.970 -16.981 1.00 92.00 101 GLU A N 1
ATOM 769 C CA . GLU A 1 101 ? 0.423 2.948 -17.305 1.00 92.00 101 GLU A CA 1
ATOM 770 C C . GLU A 1 101 ? -0.780 2.896 -16.359 1.00 92.00 101 GLU A C 1
ATOM 772 O O . GLU A 1 101 ? -1.527 3.875 -16.281 1.00 92.00 101 GLU A O 1
ATOM 777 N N . GLN A 1 102 ? -0.949 1.804 -15.611 1.00 92.25 102 GLN A N 1
ATOM 778 C CA . GLN A 1 102 ? -2.002 1.640 -14.611 1.00 92.25 102 GLN A CA 1
ATOM 779 C C . GLN A 1 102 ? -1.608 2.224 -13.248 1.00 92.25 102 GLN A C 1
ATOM 781 O O . GLN A 1 102 ? -2.448 2.260 -12.352 1.00 92.25 102 GLN A O 1
ATOM 786 N N . LEU A 1 103 ? -0.365 2.691 -13.075 1.00 93.25 103 LEU A N 1
ATOM 787 C CA . LEU A 1 103 ? 0.171 3.123 -11.784 1.00 93.25 103 LEU A CA 1
ATOM 788 C C . LEU A 1 103 ? 0.223 4.640 -11.619 1.00 93.25 103 LEU A C 1
ATOM 790 O O . LEU A 1 103 ? 0.631 5.375 -12.517 1.00 93.25 103 LEU A O 1
ATOM 794 N N . ALA A 1 104 ? -0.128 5.105 -10.424 1.00 88.19 104 ALA A N 1
ATOM 795 C CA . ALA A 1 104 ? 0.115 6.469 -9.969 1.00 88.19 104 ALA A CA 1
ATOM 796 C C . ALA A 1 104 ? 0.992 6.447 -8.706 1.00 88.19 104 ALA A C 1
ATOM 798 O O . ALA A 1 104 ? 0.663 5.721 -7.763 1.00 88.19 104 ALA A O 1
ATOM 799 N N . PRO A 1 105 ? 2.098 7.215 -8.651 1.00 90.81 105 PRO A N 1
ATOM 800 C CA . PRO A 1 105 ? 2.881 7.341 -7.429 1.00 90.81 105 PRO A CA 1
ATOM 801 C C . PRO A 1 105 ? 2.074 8.126 -6.391 1.00 90.81 105 PRO A C 1
ATOM 803 O O . PRO A 1 105 ? 1.534 9.191 -6.695 1.00 90.81 105 PRO A O 1
ATOM 806 N N . ILE A 1 106 ? 1.998 7.610 -5.164 1.00 89.06 106 ILE A N 1
ATOM 807 C CA . ILE A 1 106 ? 1.229 8.236 -4.077 1.00 89.06 106 ILE A CA 1
ATOM 808 C C . ILE A 1 106 ? 2.100 8.622 -2.889 1.00 89.06 106 ILE A C 1
ATOM 810 O O . ILE A 1 106 ? 1.744 9.537 -2.152 1.00 89.06 106 ILE A O 1
ATOM 814 N N . PHE A 1 107 ? 3.222 7.931 -2.682 1.00 86.25 107 PHE A N 1
ATOM 815 C CA . PHE A 1 107 ? 4.019 8.108 -1.478 1.00 86.25 107 PHE A CA 1
ATOM 816 C C . PHE A 1 107 ? 5.496 7.850 -1.718 1.00 86.25 107 PHE A C 1
ATOM 818 O O . PHE A 1 107 ? 5.858 6.858 -2.348 1.00 86.25 107 PHE A O 1
ATOM 825 N N . VAL A 1 108 ? 6.350 8.703 -1.158 1.00 87.31 108 VAL A N 1
ATOM 826 C CA . VAL A 1 108 ? 7.784 8.432 -1.033 1.00 87.31 108 VAL A CA 1
ATOM 827 C C . VAL A 1 108 ? 8.184 8.548 0.429 1.00 87.31 108 VAL A C 1
ATOM 829 O O . VAL A 1 108 ? 7.894 9.553 1.082 1.00 87.31 108 VAL A O 1
ATOM 832 N N . THR A 1 109 ? 8.857 7.516 0.932 1.00 84.38 109 THR A N 1
ATOM 833 C CA . THR A 1 109 ? 9.391 7.460 2.297 1.00 84.38 109 THR A CA 1
ATOM 834 C C . THR A 1 109 ? 10.822 6.928 2.306 1.00 84.38 109 THR A C 1
ATOM 836 O O . THR A 1 109 ? 11.299 6.395 1.307 1.00 84.38 109 THR A O 1
ATOM 839 N N . LYS A 1 110 ? 11.499 7.022 3.452 1.00 82.50 110 LYS A N 1
ATOM 840 C CA . LYS A 1 110 ? 12.775 6.343 3.686 1.00 82.50 110 LYS A CA 1
ATOM 841 C C . LYS A 1 110 ? 12.562 5.020 4.405 1.00 82.50 110 LYS A C 1
ATOM 843 O O . LYS A 1 110 ? 11.976 5.005 5.483 1.00 82.50 110 LYS A O 1
ATOM 848 N N . ASP A 1 111 ? 13.142 3.959 3.864 1.00 75.12 111 ASP A N 1
ATOM 849 C CA . ASP A 1 111 ? 13.315 2.678 4.542 1.00 75.12 111 ASP A CA 1
ATOM 850 C C . ASP A 1 111 ? 14.811 2.348 4.654 1.00 75.12 111 ASP A C 1
ATOM 852 O O . ASP A 1 111 ? 15.484 1.944 3.701 1.00 75.12 111 ASP A O 1
ATOM 856 N N . GLY A 1 112 ? 15.377 2.602 5.835 1.00 75.88 112 GLY A N 1
ATOM 857 C CA . GLY A 1 112 ? 16.810 2.457 6.075 1.00 75.88 112 GLY A CA 1
ATOM 858 C C . GLY A 1 112 ? 17.644 3.318 5.108 1.00 75.88 112 GLY A C 1
ATOM 859 O O . GLY A 1 112 ? 17.561 4.549 5.166 1.00 75.88 112 GLY A O 1
ATOM 860 N N . PRO A 1 113 ? 18.511 2.718 4.265 1.00 78.38 113 PRO A N 1
ATOM 861 C CA . PRO A 1 113 ? 19.272 3.456 3.264 1.00 78.38 113 PRO A CA 1
ATOM 862 C C . PRO A 1 113 ? 18.508 3.673 1.948 1.00 78.38 113 PRO A C 1
ATOM 864 O O . PRO A 1 113 ? 19.078 4.305 1.060 1.00 78.38 113 PRO A O 1
ATOM 867 N N . PHE A 1 114 ? 17.297 3.122 1.799 1.00 81.81 114 PHE A N 1
ATOM 868 C CA . PHE A 1 114 ? 16.508 3.196 0.574 1.00 81.81 114 PHE A CA 1
ATOM 869 C C . PHE A 1 114 ? 15.470 4.316 0.639 1.00 81.81 114 PHE A C 1
ATOM 871 O O . PHE A 1 114 ? 14.848 4.526 1.680 1.00 81.81 114 PHE A O 1
ATOM 878 N N . ASP A 1 115 ? 15.238 4.981 -0.489 1.00 87.88 115 ASP A N 1
ATOM 879 C CA . ASP A 1 115 ? 13.989 5.706 -0.712 1.00 87.88 115 ASP A CA 1
ATOM 880 C C . ASP A 1 115 ? 12.993 4.752 -1.382 1.00 87.88 115 ASP A C 1
ATOM 882 O O . ASP A 1 115 ? 13.308 4.128 -2.399 1.00 87.88 115 ASP A O 1
ATOM 886 N N . PHE A 1 116 ? 11.812 4.613 -0.783 1.00 90.44 116 PHE A N 1
ATOM 887 C CA . PHE A 1 116 ? 10.765 3.695 -1.212 1.00 90.44 116 PHE A CA 1
ATOM 888 C C . PHE A 1 116 ? 9.620 4.463 -1.870 1.00 90.44 116 PHE A C 1
ATOM 890 O O . PHE A 1 116 ? 8.968 5.282 -1.216 1.00 90.44 116 PHE A O 1
ATOM 897 N N . VAL A 1 117 ? 9.370 4.192 -3.151 1.00 93.19 117 VAL A N 1
ATOM 898 C CA . VAL A 1 117 ? 8.263 4.779 -3.919 1.00 93.19 117 VAL A CA 1
ATOM 899 C C . VAL A 1 117 ? 7.073 3.825 -3.898 1.00 93.19 117 VAL A C 1
ATOM 901 O O . VAL A 1 117 ? 7.171 2.679 -4.324 1.00 93.19 117 VAL A O 1
ATOM 904 N N . THR A 1 118 ? 5.934 4.301 -3.409 1.00 95.56 118 THR A N 1
ATOM 905 C CA . THR A 1 118 ? 4.688 3.532 -3.358 1.00 95.56 118 THR A CA 1
ATOM 906 C C . THR A 1 118 ? 3.759 3.980 -4.469 1.00 95.56 118 THR A C 1
ATOM 908 O O . THR A 1 118 ? 3.489 5.178 -4.617 1.00 95.56 118 THR A O 1
ATOM 911 N N . PHE A 1 119 ? 3.228 3.009 -5.199 1.00 96.06 119 PHE A N 1
ATOM 912 C CA . PHE A 1 119 ? 2.237 3.211 -6.243 1.00 96.06 119 PHE A CA 1
ATOM 913 C C . PHE A 1 119 ? 0.864 2.698 -5.815 1.00 96.06 119 PHE A C 1
ATOM 915 O O . PHE A 1 119 ? 0.755 1.808 -4.977 1.00 96.06 119 PHE A O 1
ATOM 922 N N . VAL A 1 120 ? -0.177 3.242 -6.431 1.00 96.44 120 VAL A N 1
ATOM 923 C CA . VAL A 1 120 ? -1.551 2.722 -6.406 1.00 96.44 120 VAL A CA 1
ATOM 924 C C . VAL A 1 120 ? -2.042 2.528 -7.837 1.00 96.44 120 VAL A C 1
ATOM 926 O O . VAL A 1 120 ? -1.470 3.096 -8.772 1.00 96.44 120 VAL A O 1
ATOM 929 N N . LEU A 1 121 ? -3.122 1.766 -8.019 1.00 93.88 121 LEU A N 1
ATOM 930 C CA . LEU A 1 121 ? -3.798 1.688 -9.312 1.00 93.88 121 LEU A CA 1
ATOM 931 C C . LEU A 1 121 ? -4.562 2.993 -9.582 1.00 93.88 121 LEU A C 1
ATOM 933 O O . LEU A 1 121 ? -5.287 3.486 -8.714 1.00 93.88 121 LEU A O 1
ATOM 937 N N . LYS A 1 122 ? -4.436 3.534 -10.798 1.00 88.81 122 LYS A N 1
ATOM 938 C CA . LYS A 1 122 ? -5.170 4.733 -11.247 1.00 88.81 122 LYS A CA 1
ATOM 939 C C . LYS A 1 122 ? -6.682 4.539 -11.188 1.00 88.81 122 LYS A C 1
ATOM 941 O O . LYS A 1 122 ? -7.395 5.446 -10.780 1.00 88.81 122 LYS A O 1
ATOM 946 N N . GLU A 1 123 ? -7.139 3.341 -11.545 1.00 88.31 123 GLU A N 1
ATOM 947 C CA . GLU A 1 123 ? -8.556 2.956 -11.543 1.00 88.31 123 GLU A CA 1
ATOM 948 C C . GLU A 1 123 ? -9.091 2.622 -10.137 1.00 88.31 123 GLU A C 1
ATOM 950 O O . GLU A 1 123 ? -10.268 2.306 -9.972 1.00 88.31 123 GLU A O 1
ATOM 955 N N . GLY A 1 124 ? -8.248 2.689 -9.101 1.00 92.38 124 GLY A N 1
ATOM 956 C CA . GLY A 1 124 ? -8.655 2.417 -7.729 1.00 92.38 124 GLY A CA 1
ATOM 957 C C . GLY A 1 124 ? -8.624 0.930 -7.373 1.00 92.38 124 GLY A C 1
ATOM 958 O O . GLY A 1 124 ? -7.581 0.280 -7.412 1.00 92.38 124 GLY A O 1
ATOM 959 N N . LEU A 1 125 ? -9.768 0.398 -6.951 1.00 93.94 125 LEU A N 1
ATOM 960 C CA . LEU A 1 125 ? -9.871 -0.938 -6.364 1.00 93.94 125 LEU A CA 1
ATOM 961 C C . LEU A 1 125 ? -9.944 -2.033 -7.433 1.00 93.94 125 LEU A C 1
ATOM 963 O O . LEU A 1 125 ? -10.628 -1.890 -8.447 1.00 93.94 125 LEU A O 1
ATOM 967 N N . LEU A 1 126 ? -9.330 -3.185 -7.162 1.00 94.19 126 LEU A N 1
ATOM 968 C CA . LEU A 1 126 ? -9.553 -4.380 -7.972 1.00 94.19 126 LEU A CA 1
ATOM 969 C C . LEU A 1 126 ? -10.986 -4.893 -7.801 1.00 94.19 126 LEU A C 1
ATOM 971 O O . LEU A 1 126 ? -11.476 -5.093 -6.687 1.00 94.19 126 LEU A O 1
ATOM 975 N N . LEU A 1 127 ? -11.652 -5.172 -8.921 1.00 92.38 127 LEU A N 1
ATOM 976 C CA . LEU A 1 127 ? -13.008 -5.724 -8.912 1.00 92.38 127 LEU A CA 1
ATOM 977 C C . LEU A 1 127 ? -13.047 -7.183 -8.447 1.00 92.38 127 LEU A C 1
ATOM 979 O O . LEU A 1 127 ? -14.047 -7.613 -7.864 1.00 92.38 127 LEU A O 1
ATOM 983 N N . GLU A 1 128 ? -11.975 -7.927 -8.710 1.00 92.69 128 GLU A N 1
ATOM 984 C CA . GLU A 1 128 ? -11.806 -9.335 -8.362 1.00 92.69 128 GLU A CA 1
ATOM 985 C C . GLU A 1 128 ? -10.350 -9.608 -7.985 1.00 92.69 128 GLU A C 1
ATOM 987 O O . GLU A 1 128 ? -9.430 -8.966 -8.496 1.00 92.69 128 GLU A O 1
ATOM 992 N N . ARG A 1 129 ? -10.142 -10.571 -7.083 1.00 95.81 129 ARG A N 1
ATOM 993 C CA . ARG A 1 129 ? -8.801 -10.994 -6.680 1.00 95.81 129 ARG A CA 1
ATOM 994 C C . ARG A 1 129 ? -8.230 -11.936 -7.737 1.00 95.81 129 ARG A C 1
ATOM 996 O O . ARG A 1 129 ? -8.811 -13.005 -7.937 1.00 95.81 129 ARG A O 1
ATOM 1003 N N . PRO A 1 130 ? -7.098 -11.604 -8.374 1.00 93.69 130 PRO A N 1
ATOM 1004 C CA . PRO A 1 130 ? -6.382 -12.577 -9.185 1.00 93.69 130 PRO A CA 1
ATOM 1005 C C . PRO A 1 130 ? -5.880 -13.746 -8.317 1.00 93.69 130 PRO A C 1
ATOM 1007 O O . PRO A 1 130 ? -5.672 -13.579 -7.106 1.00 93.69 130 PRO A O 1
ATOM 1010 N N . PRO A 1 131 ? -5.666 -14.933 -8.912 1.00 94.25 131 PRO A N 1
ATOM 1011 C CA . PRO A 1 131 ? -4.948 -16.001 -8.234 1.00 94.25 131 PRO A CA 1
ATOM 1012 C C . PRO A 1 131 ? -3.532 -15.528 -7.896 1.00 94.25 131 PRO A C 1
ATOM 1014 O O . PRO A 1 131 ? -2.886 -14.862 -8.702 1.00 94.25 131 PRO A O 1
ATOM 1017 N N . LEU A 1 132 ? -3.057 -15.892 -6.706 1.00 96.62 132 LEU A N 1
ATOM 1018 C CA . LEU A 1 132 ? -1.690 -15.606 -6.290 1.00 96.62 132 LEU A CA 1
ATOM 1019 C C . LEU A 1 132 ? -0.811 -16.788 -6.686 1.00 96.62 132 LEU A C 1
ATOM 1021 O O . LEU A 1 132 ? -1.022 -17.906 -6.210 1.00 96.62 132 LEU A O 1
ATOM 1025 N N . ILE A 1 133 ? 0.137 -16.540 -7.584 1.00 95.81 133 ILE A N 1
ATOM 1026 C CA . ILE A 1 133 ? 1.054 -17.543 -8.131 1.00 95.81 133 ILE A CA 1
ATOM 1027 C C . ILE A 1 133 ? 2.478 -16.964 -8.074 1.00 95.81 133 ILE A C 1
ATOM 1029 O O . ILE A 1 133 ? 2.996 -16.540 -9.106 1.00 95.81 133 ILE A O 1
ATOM 1033 N N . PRO A 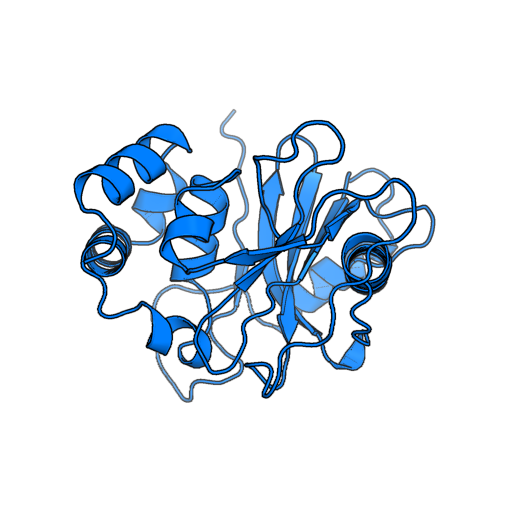1 134 ? 3.092 -16.894 -6.875 1.00 94.56 134 PRO A N 1
ATOM 1034 C CA . PRO A 1 134 ? 4.472 -16.437 -6.717 1.00 94.56 134 PRO A CA 1
ATOM 1035 C C . PRO A 1 134 ? 5.455 -17.277 -7.539 1.00 94.56 134 PRO A C 1
ATOM 1037 O O . PRO A 1 134 ? 5.276 -18.493 -7.682 1.00 94.56 134 PRO A O 1
ATOM 1040 N N . GLU A 1 135 ? 6.522 -16.653 -8.030 1.00 94.94 135 GLU A N 1
ATOM 1041 C CA . GLU A 1 135 ? 7.633 -17.365 -8.653 1.00 94.94 135 GLU A CA 1
ATOM 1042 C C . GLU A 1 135 ? 8.419 -18.213 -7.633 1.00 94.94 135 GLU A C 1
ATOM 1044 O O . GLU A 1 135 ? 8.347 -18.049 -6.410 1.00 94.94 135 GLU A O 1
ATOM 1049 N N . ALA A 1 136 ? 9.174 -19.192 -8.137 1.00 92.50 136 ALA A N 1
ATOM 1050 C CA . ALA A 1 136 ? 9.910 -20.116 -7.285 1.00 92.50 136 ALA A CA 1
ATOM 1051 C C . ALA A 1 136 ? 11.006 -19.390 -6.484 1.00 92.50 136 ALA A C 1
ATOM 1053 O O . ALA A 1 136 ? 11.922 -18.805 -7.052 1.00 92.50 136 ALA A O 1
ATOM 1054 N N . GLY A 1 137 ? 10.956 -19.510 -5.155 1.00 88.81 137 GLY A N 1
ATOM 1055 C CA . GLY A 1 137 ? 11.910 -18.861 -4.248 1.00 88.81 137 GLY A CA 1
ATOM 1056 C C . GLY A 1 137 ? 11.409 -17.546 -3.650 1.00 88.81 137 GLY A C 1
ATOM 1057 O O . GLY A 1 137 ? 12.101 -16.986 -2.794 1.00 88.81 137 GLY A O 1
ATOM 1058 N N . GLU A 1 138 ? 10.216 -17.095 -4.040 1.00 91.06 138 GLU A N 1
ATOM 1059 C CA . GLU A 1 138 ? 9.533 -15.962 -3.422 1.00 91.06 138 GLU A CA 1
ATOM 1060 C C . GLU A 1 138 ? 8.824 -16.323 -2.110 1.00 91.06 138 GLU A C 1
ATOM 1062 O O . GLU A 1 138 ? 8.689 -17.496 -1.731 1.00 91.06 138 GLU A O 1
ATOM 1067 N N . GLY A 1 139 ? 8.457 -15.283 -1.357 1.00 88.44 139 GLY A N 1
ATOM 1068 C CA . GLY A 1 139 ? 7.691 -15.412 -0.121 1.00 88.44 139 GLY A CA 1
ATOM 1069 C C . GLY A 1 139 ? 6.239 -15.832 -0.361 1.00 88.44 139 GLY A C 1
ATOM 1070 O O . GLY A 1 139 ? 5.749 -15.892 -1.485 1.00 88.44 139 GLY A O 1
ATOM 1071 N N . ASP A 1 140 ? 5.529 -16.124 0.727 1.00 91.69 140 ASP A N 1
ATOM 1072 C CA . ASP A 1 140 ? 4.088 -16.373 0.673 1.00 91.69 140 ASP A CA 1
ATOM 1073 C C . ASP A 1 140 ? 3.331 -15.054 0.462 1.00 91.69 140 ASP A C 1
ATOM 1075 O O . ASP A 1 140 ? 3.682 -14.040 1.071 1.00 91.69 140 ASP A O 1
ATOM 1079 N N . CYS A 1 141 ? 2.257 -15.090 -0.329 1.00 94.06 141 CYS A N 1
ATOM 1080 C CA . CYS A 1 141 ? 1.404 -13.936 -0.615 1.00 94.06 141 CYS A CA 1
ATOM 1081 C C . CYS A 1 141 ? -0.029 -14.197 -0.164 1.00 94.06 141 CYS A C 1
ATOM 1083 O O . CYS A 1 141 ? -0.552 -15.304 -0.319 1.00 94.06 141 CYS A O 1
ATOM 1085 N N . LYS A 1 142 ? -0.678 -13.178 0.402 1.00 95.62 142 LYS A N 1
ATOM 1086 C CA . LYS A 1 142 ? -2.069 -13.275 0.853 1.00 95.62 142 LYS A CA 1
ATOM 1087 C C . LYS A 1 142 ? -2.777 -11.928 0.843 1.00 95.62 142 LYS A C 1
ATOM 1089 O O . LYS A 1 142 ? -2.161 -10.871 0.773 1.00 95.62 142 LYS A O 1
ATOM 1094 N N . TRP A 1 143 ? -4.094 -11.995 0.965 1.00 97.44 143 TRP A N 1
ATOM 1095 C CA . TRP A 1 143 ? -4.960 -10.837 1.131 1.00 97.44 143 TRP A CA 1
ATOM 1096 C C . TRP A 1 143 ? -5.130 -10.535 2.624 1.00 97.44 143 TRP A C 1
ATOM 1098 O O . TRP A 1 143 ? -5.566 -11.405 3.374 1.00 97.44 143 TRP A O 1
ATOM 1108 N N . LEU A 1 144 ? -4.768 -9.322 3.035 1.00 97.44 144 LEU A N 1
ATOM 1109 C CA . LEU A 1 144 ? -4.762 -8.812 4.406 1.00 97.44 144 LEU A CA 1
ATOM 1110 C C . LEU A 1 144 ? -5.965 -7.910 4.665 1.00 97.44 144 LEU A C 1
ATOM 1112 O O . LEU A 1 144 ? -6.350 -7.134 3.790 1.00 97.44 144 LEU A O 1
ATOM 1116 N N . THR A 1 145 ? -6.507 -7.925 5.879 1.00 97.69 145 THR A N 1
ATOM 1117 C CA . THR A 1 145 ? -7.369 -6.819 6.320 1.00 97.69 145 THR A CA 1
ATOM 1118 C C . THR A 1 145 ? -6.533 -5.546 6.535 1.00 97.69 145 THR A C 1
ATOM 1120 O O . THR A 1 145 ? -5.322 -5.629 6.771 1.00 97.69 145 THR A O 1
ATOM 1123 N N . PRO A 1 146 ? -7.143 -4.346 6.533 1.00 97.75 146 PRO A N 1
ATOM 1124 C CA . PRO A 1 146 ? -6.442 -3.116 6.907 1.00 97.75 146 PRO A CA 1
ATOM 1125 C C . PRO A 1 146 ? -5.791 -3.187 8.297 1.00 97.75 146 PRO A C 1
ATOM 1127 O O . PRO A 1 146 ? -4.709 -2.635 8.496 1.00 97.75 146 PRO A O 1
ATOM 1130 N N . PHE A 1 147 ? -6.411 -3.908 9.240 1.00 97.44 147 PHE A N 1
ATOM 1131 C CA . PHE A 1 147 ? -5.863 -4.125 10.579 1.00 97.44 147 PHE A CA 1
ATOM 1132 C C . PHE A 1 147 ? -4.623 -5.032 10.562 1.00 97.44 147 PHE A C 1
ATOM 1134 O O . PHE A 1 147 ? -3.599 -4.685 11.153 1.00 97.44 147 PHE A O 1
ATOM 1141 N N . GLU A 1 148 ? -4.672 -6.167 9.856 1.00 96.62 148 GLU A N 1
ATOM 1142 C CA . GLU A 1 148 ? -3.502 -7.042 9.675 1.00 96.62 148 GLU A CA 1
ATOM 1143 C C . GLU A 1 148 ? -2.353 -6.305 8.977 1.00 96.62 148 GLU A C 1
ATOM 1145 O O . GLU A 1 148 ? -1.192 -6.463 9.352 1.00 96.62 148 GLU A O 1
ATOM 1150 N N . PHE A 1 149 ? -2.671 -5.462 7.991 1.00 96.94 149 PHE A N 1
ATOM 1151 C CA . PHE A 1 149 ? -1.685 -4.643 7.297 1.00 96.94 149 PHE A CA 1
ATOM 1152 C C . PHE A 1 149 ? -0.995 -3.667 8.256 1.00 96.94 149 PHE A C 1
ATOM 1154 O O . PHE A 1 149 ? 0.226 -3.713 8.401 1.00 96.94 149 PHE A O 1
ATOM 1161 N N . ILE A 1 150 ? -1.737 -2.816 8.973 1.00 96.00 150 ILE A N 1
ATOM 1162 C CA . ILE A 1 150 ? -1.124 -1.808 9.854 1.00 96.00 150 ILE A CA 1
ATOM 1163 C C . ILE A 1 150 ? -0.391 -2.413 11.059 1.00 96.00 150 ILE A C 1
ATOM 1165 O O . ILE A 1 150 ? 0.583 -1.839 11.537 1.00 96.00 150 ILE A O 1
ATOM 1169 N N . THR A 1 151 ? -0.808 -3.583 11.540 1.00 94.56 151 THR A N 1
ATOM 1170 C CA . THR A 1 151 ? -0.124 -4.283 12.642 1.00 94.56 151 THR A CA 1
ATOM 1171 C C . THR A 1 151 ? 1.030 -5.175 12.171 1.00 94.56 151 THR A C 1
ATOM 1173 O O . THR A 1 151 ? 1.802 -5.654 13.007 1.00 94.56 151 THR A O 1
ATOM 1176 N N . GLY A 1 152 ? 1.182 -5.344 10.851 1.00 91.06 152 GLY A N 1
ATOM 1177 C CA . GLY A 1 152 ? 2.153 -6.208 10.180 1.00 91.06 152 GLY A CA 1
ATOM 1178 C C . GLY A 1 152 ? 3.611 -5.748 10.277 1.00 91.06 152 GLY A C 1
ATOM 1179 O O . GLY A 1 152 ? 4.045 -5.189 11.284 1.00 91.06 152 GLY A O 1
ATOM 1180 N N . ALA A 1 153 ? 4.410 -6.020 9.240 1.00 89.69 153 ALA A N 1
ATOM 1181 C CA . ALA A 1 153 ? 5.870 -5.873 9.290 1.00 89.69 153 ALA A CA 1
ATOM 1182 C C . ALA A 1 153 ? 6.349 -4.421 9.481 1.00 89.69 153 ALA A C 1
ATOM 1184 O O . ALA A 1 153 ? 7.346 -4.185 10.166 1.00 89.69 153 ALA A O 1
ATOM 1185 N N . PHE A 1 154 ? 5.608 -3.451 8.933 1.00 91.88 154 PHE A N 1
ATOM 1186 C CA . PHE A 1 154 ? 6.007 -2.041 8.896 1.00 91.88 154 PHE A CA 1
ATOM 1187 C C . PHE A 1 154 ? 4.916 -1.087 9.424 1.00 91.88 154 PHE A C 1
ATOM 1189 O O . PHE A 1 154 ? 4.417 -0.262 8.658 1.00 91.88 154 PHE A O 1
ATOM 1196 N N . PRO A 1 155 ? 4.532 -1.142 10.717 1.00 94.69 155 PRO A N 1
ATOM 1197 C CA . PRO A 1 155 ? 3.415 -0.349 11.239 1.00 94.69 155 PRO A CA 1
ATOM 1198 C C . PRO A 1 155 ? 3.532 1.159 11.008 1.00 94.69 155 PRO A C 1
ATOM 1200 O O . PRO A 1 155 ? 2.542 1.811 10.688 1.00 94.69 155 PRO A O 1
ATOM 1203 N N . HIS A 1 156 ? 4.741 1.714 11.123 1.00 93.88 156 HIS A N 1
ATOM 1204 C CA . HIS A 1 156 ? 5.020 3.128 10.869 1.00 93.88 156 HIS A CA 1
ATOM 1205 C C . HIS A 1 156 ? 4.716 3.532 9.428 1.00 93.88 156 HIS A C 1
ATOM 1207 O O . HIS A 1 156 ? 3.906 4.426 9.189 1.00 93.88 156 HIS A O 1
ATOM 1213 N N . TYR A 1 157 ? 5.313 2.823 8.471 1.00 93.56 157 TYR A N 1
ATOM 1214 C CA . TYR A 1 157 ? 5.076 3.036 7.047 1.00 93.56 157 TYR A CA 1
ATOM 1215 C C . TYR A 1 157 ? 3.604 2.811 6.675 1.00 93.56 157 TYR A C 1
ATOM 1217 O O . TYR A 1 157 ? 2.998 3.663 6.026 1.00 93.56 157 TYR A O 1
ATOM 1225 N N . ASN A 1 158 ? 3.011 1.709 7.142 1.00 95.44 158 ASN A N 1
ATOM 1226 C CA . ASN A 1 158 ? 1.634 1.332 6.834 1.00 95.44 158 ASN A CA 1
ATOM 1227 C C . ASN A 1 158 ? 0.633 2.351 7.394 1.00 95.44 158 ASN A C 1
ATOM 1229 O O . ASN A 1 158 ? -0.306 2.731 6.700 1.00 95.44 158 ASN A O 1
ATOM 1233 N N . GLY A 1 159 ? 0.848 2.841 8.619 1.00 95.44 159 GLY A N 1
ATOM 1234 C CA . GLY A 1 159 ? 0.014 3.875 9.228 1.00 95.44 159 GLY A CA 1
ATOM 1235 C C . GLY A 1 159 ? 0.063 5.195 8.459 1.00 95.44 159 GLY A C 1
ATOM 1236 O O . GLY A 1 159 ? -0.985 5.776 8.180 1.00 95.44 159 GLY A O 1
ATOM 1237 N N . LEU A 1 160 ? 1.258 5.640 8.055 1.00 94.50 160 LEU A N 1
ATOM 1238 C CA . LEU A 1 160 ? 1.405 6.836 7.219 1.00 94.50 160 LEU A CA 1
ATOM 1239 C C . LEU A 1 160 ? 0.721 6.667 5.864 1.00 94.50 160 LEU A C 1
ATOM 1241 O O . LEU A 1 160 ? -0.017 7.559 5.455 1.00 94.50 160 LEU A O 1
ATOM 1245 N N . LEU A 1 161 ? 0.918 5.522 5.204 1.00 95.19 161 LEU A N 1
ATOM 1246 C CA . LEU A 1 161 ? 0.283 5.222 3.925 1.00 95.19 161 LEU A CA 1
ATOM 1247 C C . LEU A 1 161 ? -1.249 5.261 4.039 1.00 95.19 161 LEU A C 1
ATOM 1249 O O . LEU A 1 161 ? -1.904 5.945 3.259 1.00 95.19 161 LEU A O 1
ATOM 1253 N N . LEU A 1 162 ? -1.830 4.606 5.049 1.00 95.94 162 LEU A N 1
ATOM 1254 C CA . LEU A 1 162 ? -3.285 4.566 5.248 1.00 95.94 162 LEU A CA 1
ATOM 1255 C C . LEU A 1 162 ? -3.906 5.953 5.484 1.00 95.94 162 LEU A C 1
ATOM 1257 O O . LEU A 1 162 ? -5.047 6.177 5.071 1.00 95.94 162 LEU A O 1
ATOM 1261 N N . LEU A 1 163 ? -3.171 6.881 6.107 1.00 95.06 163 LEU A N 1
ATOM 1262 C CA . LEU A 1 163 ? -3.610 8.268 6.316 1.00 95.06 163 LEU A CA 1
ATOM 1263 C C . LEU A 1 163 ? -3.644 9.087 5.022 1.00 95.06 163 LEU A C 1
ATOM 1265 O O . LEU A 1 163 ? -4.476 9.985 4.887 1.00 95.06 163 LEU A O 1
ATOM 1269 N N . ILE A 1 164 ? -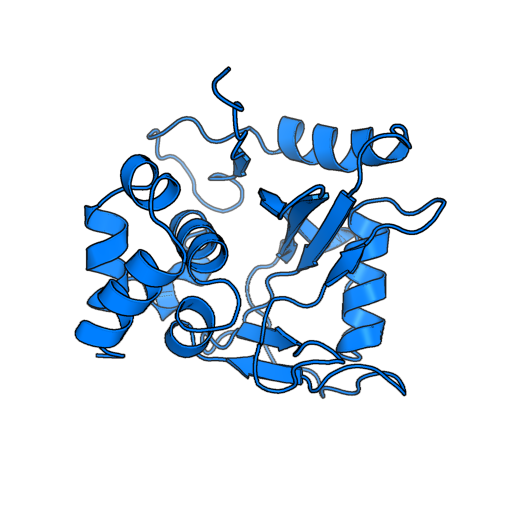2.759 8.796 4.070 1.00 93.12 164 ILE A N 1
ATOM 1270 C CA . ILE A 1 164 ? -2.620 9.590 2.841 1.00 93.12 164 ILE A CA 1
ATOM 1271 C C . ILE A 1 164 ? -3.330 8.987 1.633 1.00 93.12 164 ILE A C 1
ATOM 1273 O O . ILE A 1 164 ? -3.489 9.676 0.630 1.00 93.12 164 ILE A O 1
ATOM 1277 N N . LEU A 1 165 ? -3.748 7.719 1.708 1.00 93.31 165 LEU A N 1
ATOM 1278 C CA . LEU A 1 165 ? -4.452 7.072 0.606 1.00 93.31 165 LEU A CA 1
ATOM 1279 C C . LEU A 1 165 ? -5.703 7.874 0.189 1.00 93.31 165 LEU A C 1
ATOM 1281 O O . LEU A 1 165 ? -6.353 8.489 1.041 1.00 93.31 165 LEU A O 1
ATOM 1285 N N . PRO A 1 166 ? -6.071 7.860 -1.103 1.00 88.94 166 PRO A N 1
ATOM 1286 C CA . PRO A 1 166 ? -7.325 8.448 -1.566 1.00 88.94 166 PRO A CA 1
ATOM 1287 C C . PRO A 1 166 ? -8.560 7.851 -0.870 1.00 88.94 166 PRO A C 1
ATOM 1289 O O . PRO A 1 166 ? -8.551 6.688 -0.457 1.00 88.94 166 PRO A O 1
ATOM 1292 N N . ASP A 1 167 ? -9.647 8.622 -0.803 1.00 89.94 167 ASP A N 1
ATOM 1293 C CA . ASP A 1 167 ? -10.859 8.253 -0.054 1.00 89.94 167 ASP A CA 1
ATOM 1294 C C . ASP A 1 167 ? -11.485 6.923 -0.487 1.00 89.94 167 ASP A C 1
ATOM 1296 O O . ASP A 1 167 ? -11.953 6.168 0.363 1.00 89.94 167 ASP A O 1
ATOM 1300 N N . ILE A 1 168 ? -11.397 6.583 -1.778 1.00 90.25 168 ILE A N 1
ATOM 1301 C CA . ILE A 1 168 ? -11.881 5.300 -2.312 1.00 90.25 168 ILE A CA 1
ATOM 1302 C C . ILE A 1 168 ? -11.277 4.087 -1.583 1.00 90.25 168 ILE A C 1
ATOM 1304 O O . ILE A 1 168 ? -11.947 3.076 -1.407 1.00 90.25 168 ILE A O 1
ATOM 1308 N N . TYR A 1 169 ? -10.030 4.189 -1.113 1.00 95.12 169 TYR A N 1
ATOM 1309 C CA . TYR A 1 169 ? -9.391 3.144 -0.312 1.00 95.12 169 TYR A CA 1
ATOM 1310 C C . TYR A 1 169 ? -9.810 3.242 1.158 1.00 95.12 169 TYR A C 1
ATOM 1312 O O . TYR A 1 169 ? -10.077 2.231 1.811 1.00 95.12 169 TYR A O 1
ATOM 1320 N N . LYS A 1 170 ? -9.897 4.472 1.680 1.00 95.69 170 LYS A N 1
ATOM 1321 C CA . LYS A 1 170 ? -10.250 4.753 3.076 1.00 95.69 170 LYS A CA 1
ATOM 1322 C C . LYS A 1 170 ? -11.659 4.316 3.437 1.00 95.69 170 LYS A C 1
ATOM 1324 O O . LYS A 1 170 ? -11.883 3.975 4.594 1.00 95.69 170 LYS A O 1
ATOM 1329 N N . ASP A 1 171 ? -12.601 4.266 2.501 1.00 95.44 171 ASP A N 1
ATOM 1330 C CA . ASP A 1 171 ? -13.986 3.850 2.764 1.00 95.44 171 ASP A CA 1
ATOM 1331 C C . ASP A 1 171 ? -14.104 2.489 3.472 1.00 95.44 171 ASP A C 1
ATOM 1333 O O . ASP A 1 171 ? -15.042 2.274 4.244 1.00 95.44 171 ASP A O 1
ATOM 1337 N N . HIS A 1 172 ? -13.110 1.613 3.312 1.00 96.44 172 HIS A N 1
ATOM 1338 C CA . HIS A 1 172 ? -13.057 0.301 3.955 1.00 96.44 172 HIS A CA 1
ATOM 1339 C C . HIS A 1 172 ? -12.615 0.314 5.425 1.00 96.44 172 HIS A C 1
ATOM 1341 O O . HIS A 1 172 ? -12.874 -0.648 6.149 1.00 96.44 172 HIS A O 1
ATOM 1347 N N . TYR A 1 173 ? -11.955 1.376 5.893 1.00 97.25 173 TYR A N 1
ATOM 1348 C CA . TYR A 1 173 ? -11.382 1.425 7.243 1.00 97.25 173 TYR A CA 1
ATOM 1349 C C . TYR A 1 173 ? -11.549 2.763 7.971 1.00 97.25 173 TYR A C 1
ATOM 1351 O O . TYR A 1 173 ? -11.323 2.818 9.177 1.00 97.25 173 TYR A O 1
ATOM 1359 N N . LYS A 1 174 ? -12.018 3.831 7.316 1.00 96.81 174 LYS A N 1
ATOM 1360 C CA . LYS A 1 174 ? -12.111 5.182 7.901 1.00 96.81 174 LYS A CA 1
ATOM 1361 C C . LYS A 1 174 ? -13.005 5.272 9.133 1.00 96.81 174 LYS A C 1
ATOM 1363 O O . LYS A 1 174 ? -12.865 6.154 9.974 1.00 96.81 174 LYS A O 1
ATOM 1368 N N . ASN A 1 175 ? -13.947 4.341 9.252 1.00 96.69 175 ASN A N 1
ATOM 1369 C CA . ASN A 1 175 ? -14.852 4.275 10.392 1.00 96.69 175 ASN A CA 1
ATOM 1370 C C . ASN A 1 175 ? -14.309 3.468 11.574 1.00 96.69 175 ASN A C 1
ATOM 1372 O O . ASN A 1 175 ? -14.894 3.562 12.655 1.00 96.69 175 ASN A O 1
ATOM 1376 N N . LYS A 1 176 ? -13.204 2.736 11.390 1.00 97.69 176 LYS A N 1
ATOM 1377 C CA . LYS A 1 176 ? -12.573 1.929 12.432 1.00 97.69 176 LYS A CA 1
ATOM 1378 C C . LYS A 1 176 ? -12.028 2.807 13.546 1.00 97.69 176 LYS A C 1
ATOM 1380 O O . LYS A 1 176 ? -11.467 3.878 13.298 1.00 97.69 176 LYS A O 1
ATOM 1385 N N . VAL A 1 177 ? -12.169 2.340 14.785 1.00 97.88 177 VAL A N 1
ATOM 1386 C CA . VAL A 1 177 ? -11.772 3.117 15.970 1.00 97.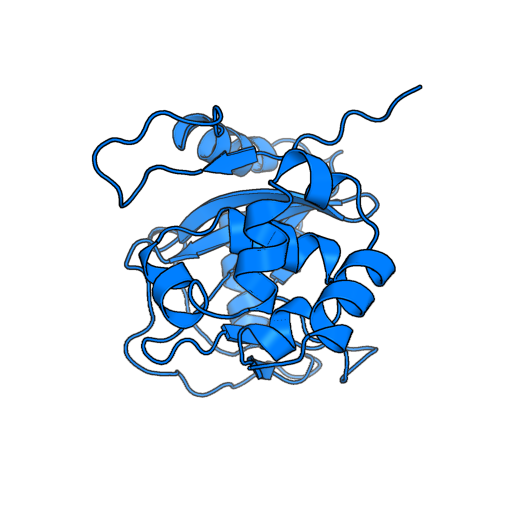88 177 VAL A CA 1
ATOM 1387 C C . VAL A 1 177 ? -10.267 3.392 15.960 1.00 97.88 177 VAL A C 1
ATOM 1389 O O . VAL A 1 177 ? -9.842 4.518 16.226 1.00 97.88 177 VAL A O 1
ATOM 1392 N N . TRP A 1 178 ? -9.462 2.396 15.578 1.00 97.50 178 TRP A N 1
ATOM 1393 C CA . TRP A 1 178 ? -8.010 2.540 15.481 1.00 97.50 178 TRP A CA 1
ATOM 1394 C C . TRP A 1 178 ? -7.599 3.555 14.408 1.00 97.50 178 TRP A C 1
ATOM 1396 O O . TRP A 1 178 ? -6.683 4.346 14.634 1.00 97.50 178 TRP A O 1
ATOM 1406 N N . TYR A 1 179 ? -8.309 3.599 13.275 1.00 97.88 179 TYR A N 1
ATOM 1407 C CA . TYR A 1 179 ? -8.015 4.559 12.215 1.00 97.88 179 TYR A CA 1
ATOM 1408 C C . TYR A 1 179 ? -8.366 5.976 12.662 1.00 97.88 179 TYR A C 1
ATOM 1410 O O . TYR A 1 179 ? -7.522 6.862 12.578 1.00 97.88 179 TYR A O 1
ATOM 1418 N N . LYS A 1 180 ? -9.559 6.187 13.235 1.00 98.06 180 LYS A N 1
ATOM 1419 C CA . LYS A 1 180 ? -9.962 7.495 13.784 1.00 98.06 180 LYS A CA 1
ATOM 1420 C C . LYS A 1 180 ? -8.989 8.000 14.844 1.00 98.06 180 LYS A C 1
ATOM 1422 O O . LYS A 1 180 ? -8.752 9.202 14.945 1.00 98.06 180 LYS A O 1
ATOM 1427 N N . LYS A 1 181 ? -8.401 7.093 15.632 1.00 97.44 181 LYS A N 1
ATOM 1428 C CA . LYS A 1 181 ? -7.355 7.448 16.593 1.00 97.44 181 LYS A CA 1
ATOM 1429 C C . LYS A 1 181 ? -6.096 7.961 15.894 1.00 97.44 181 LYS A C 1
ATOM 1431 O O . LYS A 1 181 ? -5.577 8.989 16.318 1.00 97.44 181 LYS A O 1
ATOM 1436 N N . LEU A 1 182 ? -5.616 7.276 14.855 1.00 96.12 182 LEU A N 1
ATOM 1437 C CA . LEU A 1 182 ? -4.456 7.715 14.068 1.00 96.12 182 LEU A CA 1
ATOM 1438 C C . LEU A 1 182 ? -4.726 9.027 13.331 1.00 96.12 182 LEU A C 1
ATOM 1440 O O . LEU A 1 182 ? -3.915 9.946 13.400 1.00 96.12 182 LEU A O 1
ATOM 1444 N N . GLU A 1 183 ? -5.879 9.132 12.680 1.00 96.50 183 GLU A N 1
ATOM 1445 C CA . GLU A 1 183 ? -6.313 10.334 11.971 1.00 96.50 183 GLU A CA 1
ATOM 1446 C C . GLU A 1 183 ? -6.402 11.532 12.921 1.00 96.50 183 GLU A C 1
ATOM 1448 O O . GLU A 1 183 ? -5.865 12.596 12.622 1.00 96.50 183 GLU A O 1
ATOM 1453 N N . GLY A 1 184 ? -6.964 11.341 14.119 1.00 97.12 184 GLY A N 1
ATOM 1454 C CA . GLY A 1 184 ? -7.042 12.376 15.150 1.00 97.12 184 GLY A CA 1
ATOM 1455 C C . GLY A 1 184 ? -5.692 12.799 15.744 1.00 97.12 184 GLY A C 1
ATOM 1456 O O . GLY A 1 184 ? -5.594 13.898 16.286 1.00 97.12 184 GLY A O 1
ATOM 1457 N N . LEU A 1 185 ? -4.645 11.968 15.650 1.00 96.12 185 LEU A N 1
ATOM 1458 C CA . LEU A 1 185 ? -3.274 12.386 15.978 1.00 96.12 185 LEU A CA 1
ATOM 1459 C C . LEU A 1 185 ? -2.681 13.287 14.883 1.00 96.12 185 LEU A C 1
ATOM 1461 O O . LEU A 1 185 ? -1.819 14.114 15.179 1.00 96.12 185 LEU A O 1
ATOM 1465 N N . GLY A 1 186 ? -3.142 13.131 13.641 1.00 89.75 186 GLY A N 1
ATOM 1466 C CA . GLY A 1 186 ? -2.645 13.838 12.468 1.00 89.75 186 GLY A CA 1
ATOM 1467 C C . GLY A 1 186 ? -1.323 13.278 11.936 1.00 89.75 186 GLY A C 1
ATOM 1468 O O . GLY A 1 186 ? -0.515 12.691 12.665 1.00 89.75 186 GLY A O 1
ATOM 1469 N N . PHE A 1 187 ? -1.080 13.501 10.640 1.00 89.00 187 PHE A N 1
ATOM 1470 C CA . PHE A 1 187 ? 0.112 13.018 9.934 1.00 89.00 187 PHE A CA 1
ATOM 1471 C C . PHE A 1 187 ? 1.412 13.427 10.643 1.00 89.00 187 PHE A C 1
ATOM 1473 O O . PHE A 1 187 ? 2.299 12.599 10.849 1.00 89.00 187 PHE A O 1
ATOM 1480 N N . ASP A 1 188 ? 1.490 14.682 11.103 1.00 88.12 188 ASP A N 1
ATOM 1481 C CA . ASP A 1 188 ? 2.695 15.225 11.729 1.00 88.12 188 ASP A CA 1
ATOM 1482 C C . ASP A 1 188 ? 3.076 14.549 13.044 1.00 88.12 188 ASP A C 1
ATOM 1484 O O . ASP A 1 188 ? 4.261 14.472 13.384 1.00 88.12 188 ASP A O 1
ATOM 1488 N N . ARG A 1 189 ? 2.094 14.046 13.795 1.00 93.00 189 ARG A N 1
ATOM 1489 C CA . ARG A 1 189 ? 2.376 13.267 14.996 1.00 93.00 189 ARG A CA 1
ATOM 1490 C C . ARG A 1 189 ? 2.778 11.852 14.615 1.00 93.00 189 ARG A C 1
ATOM 1492 O O . ARG A 1 189 ? 3.799 11.372 15.108 1.00 93.00 189 ARG A O 1
ATOM 1499 N N . VAL A 1 190 ? 2.015 11.215 13.730 1.00 92.44 190 VAL A N 1
ATOM 1500 C CA . VAL A 1 190 ? 2.226 9.820 13.321 1.00 92.44 190 VAL A CA 1
ATOM 1501 C C . VAL A 1 190 ? 3.601 9.623 12.678 1.00 92.44 190 VAL A C 1
ATOM 1503 O O . VAL A 1 190 ? 4.289 8.658 13.004 1.00 92.44 190 VAL A O 1
ATOM 1506 N N . GLN A 1 191 ? 4.090 10.582 11.885 1.00 90.31 191 GLN A N 1
ATOM 1507 C CA . GLN A 1 191 ? 5.427 10.502 11.272 1.00 90.31 191 GLN A CA 1
ATOM 1508 C C . GLN A 1 191 ? 6.573 10.444 12.292 1.00 90.31 191 GLN A C 1
ATOM 1510 O O . GLN A 1 191 ? 7.653 9.957 11.963 1.00 90.31 191 GLN A O 1
ATOM 1515 N N . THR A 1 192 ? 6.355 10.936 13.517 1.00 92.38 192 THR A N 1
ATOM 1516 C CA . THR A 1 192 ? 7.363 10.932 14.593 1.00 92.38 192 THR A CA 1
ATOM 1517 C C . THR A 1 192 ? 7.312 9.685 15.469 1.00 92.38 192 THR A C 1
ATOM 1519 O O . THR A 1 192 ? 8.191 9.512 16.310 1.00 92.38 192 THR A O 1
ATOM 1522 N N . MET A 1 193 ? 6.289 8.844 15.302 1.00 94.56 193 MET A N 1
ATOM 1523 C CA . MET A 1 193 ? 6.127 7.611 16.068 1.00 94.56 193 MET A CA 1
ATOM 1524 C C . MET A 1 193 ? 7.026 6.504 15.511 1.00 94.56 193 MET A C 1
ATOM 1526 O O . MET A 1 193 ? 7.391 6.493 14.341 1.00 94.56 193 MET A O 1
ATOM 1530 N N . SER A 1 194 ? 7.381 5.551 16.355 1.00 95.19 194 SER A N 1
ATOM 1531 C CA . SER A 1 194 ? 8.064 4.316 15.986 1.00 95.19 194 SER A CA 1
ATOM 1532 C C . SER A 1 194 ? 7.076 3.229 15.547 1.00 95.19 194 SER A C 1
ATOM 1534 O O . SER A 1 194 ? 5.878 3.302 15.828 1.00 95.19 194 SER A O 1
ATOM 1536 N N . ASN A 1 195 ? 7.589 2.172 14.904 1.00 94.00 195 ASN A N 1
ATOM 1537 C CA . ASN A 1 195 ? 6.804 0.971 14.591 1.00 94.00 195 ASN A CA 1
ATOM 1538 C C . ASN A 1 195 ? 6.088 0.406 15.831 1.00 94.00 195 ASN A C 1
ATOM 1540 O O . ASN A 1 195 ? 4.927 0.020 15.738 1.00 94.00 195 ASN A O 1
ATOM 1544 N N . GLU A 1 196 ? 6.765 0.382 16.982 1.00 96.56 196 GLU A N 1
ATOM 1545 C CA . GLU A 1 196 ? 6.213 -0.189 18.213 1.00 96.56 196 GLU A CA 1
ATOM 1546 C C . GLU A 1 196 ? 5.112 0.689 18.816 1.00 96.56 196 GLU A C 1
ATOM 1548 O O . GLU A 1 196 ? 4.088 0.172 19.253 1.00 96.56 196 GLU A O 1
ATOM 1553 N N . GLU A 1 197 ? 5.277 2.015 18.780 1.00 97.50 197 GLU A N 1
ATOM 1554 C CA . GLU A 1 197 ? 4.242 2.950 19.236 1.00 97.50 197 GLU A CA 1
ATOM 1555 C C . GLU A 1 197 ? 2.966 2.843 18.392 1.00 97.50 197 GLU A C 1
ATOM 1557 O O . GLU A 1 197 ? 1.873 2.822 18.958 1.00 97.50 197 GLU A O 1
ATOM 1562 N N . ILE A 1 198 ? 3.076 2.745 17.058 1.00 97.06 198 ILE A N 1
ATOM 1563 C CA . ILE A 1 198 ? 1.892 2.548 16.202 1.00 97.06 198 ILE A CA 1
ATOM 1564 C C . ILE A 1 198 ? 1.271 1.177 16.455 1.00 97.06 198 ILE A C 1
ATOM 1566 O O . ILE A 1 198 ? 0.056 1.084 16.636 1.00 97.06 198 ILE A O 1
ATOM 1570 N N . ARG A 1 199 ? 2.083 0.113 16.490 1.00 96.50 199 ARG A N 1
ATOM 1571 C CA . ARG A 1 199 ? 1.577 -1.246 16.705 1.00 96.50 199 ARG A CA 1
ATOM 1572 C C . ARG A 1 199 ? 0.847 -1.360 18.038 1.00 96.50 199 ARG A C 1
ATOM 1574 O O . ARG A 1 199 ? -0.256 -1.899 18.053 1.00 96.50 199 ARG A O 1
ATOM 1581 N N . SER A 1 200 ? 1.425 -0.831 19.115 1.00 96.94 200 SER A N 1
ATOM 1582 C CA . SER A 1 200 ? 0.819 -0.846 20.451 1.00 96.94 200 SER A CA 1
ATOM 1583 C C . SER A 1 200 ? -0.500 -0.079 20.455 1.00 96.94 200 SER A C 1
ATOM 1585 O O . SER A 1 200 ? -1.528 -0.647 20.808 1.00 96.94 200 SER A O 1
ATOM 1587 N N . LEU A 1 201 ? -0.505 1.156 19.937 1.00 96.69 201 LEU A N 1
ATOM 1588 C CA . LEU A 1 201 ? -1.708 1.986 19.843 1.00 96.69 201 LEU A CA 1
ATOM 1589 C C . LEU A 1 201 ? -2.857 1.277 19.112 1.00 96.69 201 LEU A C 1
ATOM 1591 O O . LEU A 1 201 ? -3.997 1.316 19.566 1.00 96.69 201 LEU A O 1
ATOM 1595 N N . VAL A 1 202 ? -2.573 0.657 17.965 1.00 96.81 202 VAL A N 1
ATOM 1596 C CA . VAL A 1 202 ? -3.603 0.002 17.147 1.00 96.81 202 VAL A CA 1
ATOM 1597 C C . VAL A 1 202 ? -4.049 -1.325 17.764 1.00 96.81 202 VAL A C 1
ATOM 1599 O O . VAL A 1 202 ? -5.245 -1.609 17.803 1.00 96.81 202 VAL A O 1
ATOM 1602 N N . THR A 1 203 ? -3.115 -2.121 18.288 1.00 96.44 203 THR A N 1
ATOM 1603 C CA . THR A 1 203 ? -3.416 -3.439 18.874 1.00 96.44 203 THR A CA 1
ATOM 1604 C C . THR A 1 203 ? -4.206 -3.318 20.176 1.00 96.44 203 THR A C 1
ATOM 1606 O O . THR A 1 203 ? -5.102 -4.124 20.408 1.00 96.44 203 THR A O 1
ATOM 1609 N N . GLU A 1 204 ? -3.936 -2.295 20.995 1.00 96.44 204 GLU A N 1
ATOM 1610 C CA . GLU A 1 204 ? -4.711 -1.999 22.211 1.00 96.44 204 GLU A CA 1
ATOM 1611 C C . GLU A 1 204 ? -6.187 -1.695 21.910 1.00 96.44 204 GLU A C 1
ATOM 1613 O O . GLU A 1 204 ? -7.061 -2.031 22.707 1.00 96.44 204 GLU A O 1
ATOM 1618 N N . ILE A 1 205 ? -6.472 -1.079 20.758 1.00 96.50 205 ILE A N 1
ATOM 1619 C CA . ILE A 1 205 ? -7.838 -0.769 20.313 1.00 96.50 205 ILE A CA 1
ATOM 1620 C C . ILE A 1 205 ? -8.507 -2.002 19.683 1.00 96.50 205 ILE A C 1
ATOM 1622 O O . ILE A 1 205 ? -9.693 -2.248 19.910 1.00 96.50 205 ILE A O 1
ATOM 1626 N N . GLY A 1 206 ? -7.750 -2.782 18.907 1.00 94.00 206 GLY A N 1
ATOM 1627 C CA . GLY A 1 206 ? -8.242 -3.950 18.175 1.00 94.00 206 GLY A CA 1
ATOM 1628 C C . GLY A 1 206 ? -9.021 -3.605 16.897 1.00 94.00 206 GLY A C 1
ATOM 1629 O O . GLY A 1 206 ? -9.239 -2.438 16.567 1.00 94.00 206 GLY A O 1
ATOM 1630 N N . ASP A 1 207 ? -9.445 -4.636 16.158 1.00 93.44 207 ASP A N 1
ATOM 1631 C CA . ASP A 1 207 ? -10.187 -4.497 14.891 1.00 93.44 207 ASP A CA 1
ATOM 1632 C C . ASP A 1 207 ? -11.706 -4.357 15.097 1.00 93.44 207 ASP A C 1
ATOM 1634 O O . ASP A 1 207 ? -12.506 -5.127 14.560 1.00 93.44 207 ASP A O 1
ATOM 1638 N N . GLN A 1 208 ? -12.105 -3.385 15.919 1.00 81.12 208 GLN A N 1
ATOM 1639 C CA . GLN A 1 208 ? -13.510 -3.025 16.140 1.00 81.12 208 GLN A CA 1
ATOM 1640 C C . GLN A 1 208 ? -13.977 -2.050 15.050 1.00 81.12 208 GLN A C 1
ATOM 1642 O O . GLN A 1 208 ? -13.404 -0.939 14.929 1.00 81.12 208 GLN A O 1
#